Protein AF-A0A166H6Q9-F1 (afdb_monomer)

Nearest PDB structures (foldseek):
  2vqx-assembly1_A  TM=9.745E-01  e=2.033E-25  Serratia proteamaculans
  4ow3-assembly1_A  TM=9.430E-01  e=3.466E-15  Bacillus thermoproteolyticus
  2a7g-assembly1_E  TM=9.294E-01  e=3.079E-15  Bacillus thermoproteolyticus
  4tnl-assembly1_A  TM=9.300E-01  e=4.659E-15  Bacillus thermoproteolyticus
  6zhj-assembly1_A  TM=9.326E-01  e=4.139E-15  Bacillus thermoproteolyticus

Secondary structure (DSSP, 8-state):
-HHHHHHHHHHHHHHHIIIII---TTTTS-PPP-EE-S-SSS---EEE-SSSEEE----SSSB--GGG-HHHHHHHHHHHHHHTTT---SSHHHHHHHHHHHHHHHHHHHHHHHT--TTT---EESTT-B-SSSSBS-SEESSSTT-SBEETTTEE----SSGGG----SSHHHHHHHHTHHHHHHHHHHHHHTT-SSTT-TTGGGSSS--S------STT-------PPPPP------EE--PPPPPP--------------------------EEEEEEEESTT---EEEEEEGGGSTTHHHHHHHHTT--SSS--SS--PPTT-EEEEEEETTEE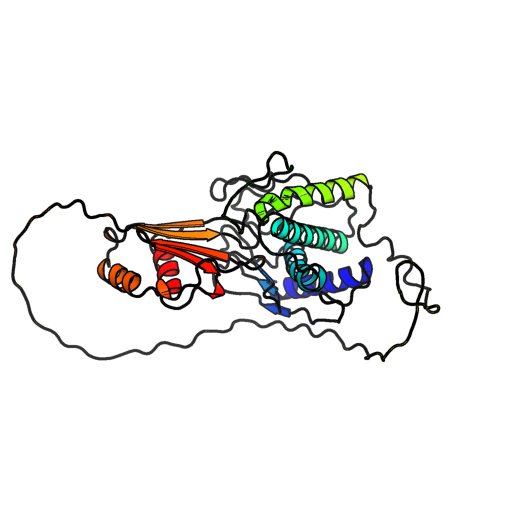EEEEGGG--HHHHHHHHHHHHHS--

Foldseek 3Di:
DLVVLLVVLQVLLCVLCCLQPVACALQSPPQFEEEEECPDDQDQFWADPLRYTYWHCHVLAFWGTQSPASLSSQLRSQLSSCCNPVNQQCAAPSVLVNNLSSSVRSQLSVCSVVQHALQRGQQAHAAPGTDPNFQFRHLARLQDQFQRGDGPVQHTRQADCAPVSQDQDPALRRCSVRDNSPVSNVVSVVRVVVVDRRNSNPCNVPPPDDDDDDDDDDDVDDDDDDDDDDDDDDDRDYDYDYDDDDDDDDDDDDDDDDDDDDDDDDDDPDPPPFWKKKKWKAFASSRGIDIFIDRLVPDPCSVVVVVLVVPDPQVPAPAPPRDDHRWMKMWIDTPPGIGIGTPVRCDDSNVVVVVVRCVVDPD

pLDDT: mean 80.43, std 25.03, range [25.33, 98.81]

Solvent-accessible surface area (backbone atoms only — not comparable to full-atom values): 20657 Å² total; per-residue (Å²): 102,63,70,55,39,45,51,51,40,55,50,47,47,47,50,47,38,38,58,47,71,67,36,40,42,55,64,58,75,59,58,61,71,29,45,32,52,67,39,77,77,59,24,78,38,40,33,46,75,89,75,35,41,37,23,11,47,15,60,71,55,59,26,36,37,44,42,73,15,56,24,43,52,26,17,37,51,31,49,50,29,34,60,64,66,78,51,56,56,56,41,28,72,44,12,10,48,46,48,21,52,9,51,52,40,2,42,45,46,42,26,53,75,71,66,30,29,45,83,69,49,86,46,46,36,31,44,72,24,50,36,94,80,46,50,51,62,20,73,38,20,26,69,52,26,46,62,19,26,62,25,98,85,83,42,60,38,78,20,28,60,40,83,92,57,60,64,86,54,77,58,38,50,22,25,14,65,36,45,12,17,29,60,25,23,55,48,42,49,50,42,33,74,64,65,34,72,31,66,52,50,90,51,60,89,56,76,82,80,71,88,87,84,89,82,77,88,38,61,94,84,65,70,76,88,88,89,85,86,85,83,80,92,72,82,87,62,75,56,78,57,75,75,86,82,82,86,84,88,80,86,84,85,84,89,86,89,88,85,85,87,86,83,89,88,84,88,78,94,66,87,72,80,80,53,47,39,37,42,34,38,25,29,21,72,79,40,57,73,49,78,44,76,40,57,41,86,80,42,98,55,37,68,62,52,54,55,50,66,71,62,49,64,72,89,78,52,73,66,68,50,82,56,55,69,35,38,44,35,36,39,44,37,47,83,93,48,75,46,37,38,34,58,90,66,48,45,73,58,56,35,52,50,54,54,50,46,46,63,76,54,67,131

InterPro domains:
  IPR001570 Peptidase M4, C-terminal [PF02868] (86-193)
  IPR013856 Peptidase M4 domain [PF01447] (6-83)
  IPR023612 Peptidase M4 [PR00730] (38-58)
  IPR023612 Peptidase M4 [PR00730] (74-90)
  IPR023612 Peptidase M4 [PR00730] (95-106)
  IPR023612 Peptidase M4 [PR00730] (176-192)
  IPR027268 Peptidase M4/M1, CTD superfamily [G3DSA:1.10.390.10] (88-212)
  IPR049457 Emfourin [PF20242] (279-357)
  IPR052759 Extracellular Metalloprotease M4 [PTHR43579] (2-196)

Organism: NCBI:txid1671680

Mean predicted aligned error: 11.79 Å

Structure (mmCIF, N/CA/C/O backbone):
data_AF-A0A166H6Q9-F1
#
_entry.id   AF-A0A166H6Q9-F1
#
loop_
_atom_site.group_PDB
_atom_site.id
_atom_site.type_symbol
_atom_site.label_atom_id
_atom_site.label_alt_id
_atom_site.label_comp_id
_atom_site.label_asym_id
_atom_site.label_entity_id
_atom_site.label_seq_id
_atom_site.pdbx_PDB_ins_code
_atom_site.Cartn_x
_atom_site.Cartn_y
_atom_site.Cartn_z
_atom_site.occupancy
_atom_site.B_iso_or_equiv
_atom_site.auth_seq_id
_atom_site.auth_comp_id
_atom_site.auth_asym_id
_atom_site.auth_atom_id
_atom_site.pdbx_PDB_model_num
ATOM 1 N N . MET A 1 1 ? 9.658 15.754 11.059 1.00 87.06 1 MET A N 1
ATOM 2 C CA . MET A 1 1 ? 8.387 15.318 10.448 1.00 87.06 1 MET A CA 1
ATOM 3 C C . MET A 1 1 ? 8.415 13.817 10.202 1.00 87.06 1 MET A C 1
ATOM 5 O O . MET A 1 1 ? 8.023 13.118 11.117 1.00 87.06 1 MET A O 1
ATOM 9 N N . ALA A 1 2 ? 8.969 13.296 9.096 1.00 95.19 2 ALA A N 1
ATOM 10 C CA . ALA A 1 2 ? 8.911 11.851 8.789 1.00 95.19 2 ALA A CA 1
ATOM 11 C C . ALA A 1 2 ? 9.416 10.920 9.917 1.00 95.19 2 ALA A C 1
ATOM 13 O O . ALA A 1 2 ? 8.774 9.931 10.257 1.00 95.19 2 ALA A O 1
ATOM 14 N N . ILE A 1 3 ? 10.550 11.269 10.540 1.00 97.50 3 ILE A N 1
ATOM 15 C CA . ILE A 1 3 ? 11.124 10.544 11.690 1.00 97.50 3 ILE A CA 1
ATOM 16 C C . ILE A 1 3 ? 10.158 10.523 12.887 1.00 97.50 3 ILE A C 1
ATOM 18 O O . ILE A 1 3 ? 9.990 9.480 13.515 1.00 97.50 3 ILE A O 1
ATOM 22 N N . ASP A 1 4 ? 9.532 11.661 13.190 1.00 97.56 4 ASP A N 1
ATOM 23 C CA . ASP A 1 4 ? 8.645 11.839 14.346 1.00 97.56 4 ASP A CA 1
ATOM 24 C C . ASP A 1 4 ? 7.299 11.133 14.114 1.00 97.56 4 ASP A C 1
ATOM 26 O O . ASP A 1 4 ? 6.812 10.415 14.978 1.00 97.56 4 ASP A O 1
ATOM 30 N N . GLU A 1 5 ? 6.747 11.248 12.905 1.00 97.81 5 GLU A N 1
ATOM 31 C CA . GLU A 1 5 ? 5.528 10.560 12.467 1.00 97.81 5 GLU A CA 1
ATOM 32 C C . GLU A 1 5 ? 5.683 9.035 12.518 1.00 97.81 5 GLU A C 1
ATOM 34 O O . GLU A 1 5 ? 4.819 8.341 13.057 1.00 97.81 5 GLU A O 1
ATOM 39 N N . ALA A 1 6 ? 6.808 8.505 12.023 1.00 97.69 6 ALA A N 1
ATOM 40 C CA . ALA A 1 6 ? 7.122 7.084 12.132 1.00 97.69 6 ALA A CA 1
ATOM 41 C C . ALA A 1 6 ? 7.297 6.654 13.600 1.00 97.69 6 ALA A C 1
ATOM 43 O O . ALA A 1 6 ? 6.775 5.612 13.997 1.00 97.69 6 ALA A O 1
ATOM 44 N N . TYR A 1 7 ? 7.988 7.453 14.424 1.00 97.44 7 TYR A N 1
ATOM 45 C CA . TYR A 1 7 ? 8.149 7.190 15.859 1.00 97.44 7 TYR A CA 1
ATOM 46 C C . TYR A 1 7 ? 6.785 7.094 16.566 1.00 97.44 7 TYR A C 1
ATOM 48 O O . TYR A 1 7 ? 6.495 6.099 17.237 1.00 97.44 7 TYR A O 1
ATOM 56 N N . ASP A 1 8 ? 5.932 8.101 16.375 1.00 97.31 8 ASP A N 1
ATOM 57 C CA . ASP A 1 8 ? 4.623 8.209 17.016 1.00 97.31 8 ASP A CA 1
ATOM 58 C C . ASP A 1 8 ? 3.626 7.175 16.480 1.00 97.31 8 ASP A C 1
ATOM 60 O O . ASP A 1 8 ? 2.820 6.647 17.245 1.00 97.31 8 ASP A O 1
ATOM 64 N N . GLY A 1 9 ? 3.679 6.841 15.188 1.00 97.25 9 GLY A N 1
ATOM 65 C CA . GLY A 1 9 ? 2.857 5.796 14.575 1.00 97.25 9 GLY A CA 1
ATOM 66 C C . GLY A 1 9 ? 3.187 4.397 15.104 1.00 97.25 9 GLY A C 1
ATOM 67 O O . GLY A 1 9 ? 2.286 3.676 15.538 1.00 97.25 9 GLY A O 1
ATOM 68 N N . LEU A 1 10 ? 4.475 4.036 15.165 1.00 97.44 10 LEU A N 1
ATOM 69 C CA . LEU A 1 10 ? 4.930 2.770 15.761 1.00 97.44 10 LEU A CA 1
ATOM 70 C C . LEU A 1 10 ? 4.580 2.702 17.260 1.00 97.44 10 LEU A C 1
ATOM 72 O O . LEU A 1 10 ? 4.124 1.665 17.750 1.00 97.44 10 LEU A O 1
ATOM 76 N N . GLY A 1 11 ? 4.746 3.811 17.988 1.00 97.50 11 GLY A N 1
ATOM 77 C CA . GLY A 1 11 ? 4.346 3.925 19.393 1.00 97.50 11 GLY A CA 1
ATOM 78 C C . GLY A 1 11 ? 2.839 3.740 19.599 1.00 97.50 11 GLY A C 1
ATOM 79 O O . GLY A 1 11 ? 2.426 2.970 20.469 1.00 97.50 11 GLY A O 1
ATOM 80 N N . ALA A 1 12 ? 2.018 4.384 18.765 1.00 97.56 12 ALA A N 1
ATOM 81 C CA . ALA A 1 12 ? 0.564 4.261 18.794 1.00 97.56 12 ALA A CA 1
ATOM 82 C C . ALA A 1 12 ? 0.100 2.826 18.505 1.00 97.56 12 ALA A C 1
ATOM 84 O O . ALA A 1 12 ? -0.765 2.324 19.219 1.00 97.56 12 ALA A O 1
ATOM 85 N N . MET A 1 13 ? 0.705 2.137 17.530 1.00 97.38 13 MET A N 1
ATOM 86 C CA . MET A 1 13 ? 0.382 0.737 17.226 1.00 97.38 13 MET A CA 1
ATOM 87 C C . MET A 1 13 ? 0.712 -0.188 18.405 1.00 97.38 13 MET A C 1
ATOM 89 O O . MET A 1 13 ? -0.107 -1.019 18.793 1.00 97.38 13 MET A O 1
ATOM 93 N N . SER A 1 14 ? 1.865 -0.001 19.056 1.00 96.44 14 SER A N 1
ATOM 94 C CA . SER A 1 14 ? 2.215 -0.760 20.266 1.00 96.44 14 SER A CA 1
ATOM 95 C C . SER A 1 14 ? 1.232 -0.523 21.425 1.00 96.44 14 SER A C 1
ATOM 97 O O . SER A 1 14 ? 0.856 -1.480 22.105 1.00 96.44 14 SER A O 1
ATOM 99 N N . ALA A 1 15 ? 0.773 0.718 21.628 1.00 96.50 15 ALA A N 1
ATOM 100 C CA . ALA A 1 15 ? -0.241 1.043 22.632 1.00 96.50 15 ALA A CA 1
ATOM 101 C C . ALA A 1 15 ? -1.613 0.434 22.290 1.00 96.50 15 ALA A C 1
ATOM 103 O O . ALA A 1 15 ? -2.223 -0.215 23.140 1.00 96.50 15 ALA A O 1
ATOM 104 N N . PHE A 1 16 ? -2.062 0.566 21.039 1.00 96.62 16 PHE A N 1
ATOM 105 C CA . PHE A 1 16 ? -3.314 -0.006 20.541 1.00 96.62 16 PHE A CA 1
ATOM 106 C C . PHE A 1 16 ? -3.362 -1.528 20.732 1.00 96.62 16 PHE A C 1
ATOM 108 O O . PHE A 1 16 ? -4.315 -2.045 21.319 1.00 96.62 16 PHE A O 1
ATOM 115 N N . LEU A 1 17 ? -2.310 -2.248 20.321 1.00 96.56 17 LEU A N 1
ATOM 116 C CA . LEU A 1 17 ? -2.224 -3.703 20.478 1.00 96.56 17 LEU A CA 1
ATOM 117 C C . LEU A 1 17 ? -2.339 -4.144 21.944 1.00 96.56 17 LEU A C 1
ATOM 119 O O . LEU A 1 17 ? -3.020 -5.129 22.249 1.00 96.56 17 LEU A O 1
ATOM 123 N N . GLN A 1 18 ? -1.740 -3.386 22.862 1.00 95.62 18 GLN A N 1
ATOM 124 C CA . GLN A 1 18 ? -1.797 -3.678 24.290 1.00 95.62 18 GLN A CA 1
ATOM 125 C C . GLN A 1 18 ? -3.136 -3.319 24.940 1.00 95.62 18 GLN A C 1
ATOM 127 O O . GLN A 1 18 ? -3.670 -4.105 25.723 1.00 95.62 18 GLN A O 1
ATOM 132 N N . GLU A 1 19 ? -3.711 -2.159 24.627 1.00 94.38 19 GLU A N 1
ATOM 133 C CA . GLU A 1 19 ? -4.961 -1.709 25.246 1.00 94.38 19 GLU A CA 1
ATOM 134 C C . GLU A 1 19 ? -6.194 -2.445 24.708 1.00 94.38 19 GLU A C 1
ATOM 136 O O . GLU A 1 19 ? -7.103 -2.760 25.483 1.00 94.38 19 GLU A O 1
ATOM 141 N N . ALA A 1 20 ? -6.220 -2.749 23.406 1.00 90.50 20 ALA A N 1
ATOM 142 C CA . ALA A 1 20 ? -7.354 -3.401 22.759 1.00 90.50 20 ALA A CA 1
ATOM 143 C C . ALA A 1 20 ? -7.305 -4.934 22.839 1.00 90.50 20 ALA A C 1
ATOM 145 O O . ALA A 1 20 ? -8.337 -5.569 23.079 1.00 90.50 20 ALA A O 1
ATOM 146 N N . TYR A 1 21 ? -6.121 -5.534 22.673 1.00 92.44 21 TYR A N 1
ATOM 147 C CA . TYR A 1 21 ? -5.968 -6.992 22.561 1.00 92.44 21 TYR A CA 1
ATOM 148 C C . TYR A 1 21 ? -5.123 -7.617 23.679 1.00 92.44 21 TYR A C 1
ATOM 150 O O . TYR A 1 21 ? -5.233 -8.822 23.908 1.00 92.44 21 TYR A O 1
ATOM 158 N N . GLY A 1 22 ? -4.325 -6.824 24.404 1.00 96.25 22 GLY A N 1
ATOM 159 C CA . GLY A 1 22 ? -3.343 -7.331 25.368 1.00 96.25 22 GLY A CA 1
ATOM 160 C C . GLY A 1 22 ? -2.224 -8.130 24.698 1.00 96.25 22 GLY A C 1
ATOM 161 O O . GLY A 1 22 ? -1.808 -9.146 25.255 1.00 96.25 22 GLY A O 1
ATOM 162 N N . ARG A 1 23 ? -1.830 -7.721 23.481 1.00 96.50 23 ARG A N 1
ATOM 163 C CA . ARG A 1 23 ? -0.813 -8.375 22.649 1.00 96.50 23 ARG A CA 1
ATOM 164 C C . ARG A 1 23 ? 0.543 -7.689 22.816 1.00 96.50 23 ARG A C 1
ATOM 166 O O . ARG A 1 23 ? 0.664 -6.474 22.640 1.00 96.50 23 ARG A O 1
ATOM 173 N N . ASP A 1 24 ? 1.572 -8.480 23.093 1.00 96.81 24 ASP A N 1
ATOM 174 C CA . ASP A 1 24 ? 2.935 -8.007 23.342 1.00 96.81 24 ASP A CA 1
ATOM 175 C C . ASP A 1 24 ? 3.683 -7.744 22.007 1.00 96.81 24 ASP A C 1
ATOM 177 O O . ASP A 1 24 ? 4.533 -8.528 21.600 1.00 96.81 24 ASP A O 1
ATOM 181 N N . SER A 1 25 ? 3.402 -6.619 21.329 1.00 95.88 25 SER A N 1
ATOM 182 C CA . SER A 1 25 ? 3.921 -6.264 19.980 1.00 95.88 25 SER A CA 1
ATOM 183 C C . SER A 1 25 ? 3.354 -7.127 18.834 1.00 95.88 25 SER A C 1
ATOM 185 O O . SER A 1 25 ? 2.426 -7.912 19.029 1.00 95.88 25 SER A O 1
ATOM 187 N N . ILE A 1 26 ? 3.853 -6.952 17.604 1.00 95.38 26 ILE A N 1
ATOM 188 C CA . ILE A 1 26 ? 3.312 -7.633 16.413 1.00 95.38 26 ILE A CA 1
ATOM 189 C C . ILE A 1 26 ? 3.513 -9.157 16.436 1.00 95.38 26 ILE A C 1
ATOM 191 O O . ILE A 1 26 ? 2.704 -9.871 15.853 1.00 95.38 26 ILE A O 1
ATOM 195 N N . ASP A 1 27 ? 4.497 -9.664 17.182 1.00 96.00 27 ASP A N 1
ATOM 196 C CA . ASP A 1 27 ? 4.833 -11.089 17.330 1.00 96.00 27 ASP A CA 1
ATOM 197 C C . ASP A 1 27 ? 4.256 -11.759 18.597 1.00 96.00 27 ASP A C 1
ATOM 199 O O . ASP A 1 27 ? 4.356 -12.975 18.742 1.00 96.00 27 ASP A O 1
ATOM 203 N N . ASP A 1 28 ? 3.635 -10.992 19.504 1.00 96.81 28 ASP A N 1
ATOM 204 C CA . ASP A 1 28 ? 3.248 -11.416 20.867 1.00 96.81 28 ASP A CA 1
ATOM 205 C C . ASP A 1 28 ? 4.430 -11.795 21.791 1.00 96.81 28 ASP A C 1
ATOM 207 O O . ASP A 1 28 ? 4.254 -12.504 22.787 1.00 96.81 28 ASP A O 1
ATOM 211 N N . ALA A 1 29 ? 5.649 -11.339 21.478 1.00 96.62 29 ALA A N 1
ATOM 212 C CA . ALA A 1 29 ? 6.857 -11.592 22.267 1.00 96.62 29 ALA A CA 1
ATOM 213 C C . ALA A 1 29 ? 7.794 -10.368 22.400 1.00 96.62 29 ALA A C 1
ATOM 215 O O . ALA A 1 29 ? 8.971 -10.514 22.746 1.00 96.62 29 ALA A O 1
ATOM 216 N N . TRP A 1 30 ? 7.247 -9.155 22.257 1.00 94.19 30 TRP A N 1
ATOM 217 C CA . TRP A 1 30 ? 7.940 -7.863 22.354 1.00 94.19 30 TRP A CA 1
ATOM 218 C C . TRP A 1 30 ? 8.989 -7.605 21.260 1.00 94.19 30 TRP A C 1
ATOM 220 O O . TRP A 1 30 ? 10.022 -6.982 21.540 1.00 94.19 30 TRP A O 1
ATOM 230 N N . LEU A 1 31 ? 8.733 -8.013 20.010 1.00 94.94 31 LEU A N 1
ATOM 231 C CA . LEU A 1 31 ? 9.569 -7.604 18.876 1.00 94.94 31 LEU A CA 1
ATOM 232 C C . LEU A 1 31 ? 9.715 -6.069 18.845 1.00 94.94 31 LEU A C 1
ATOM 234 O O . LEU A 1 31 ? 8.699 -5.361 18.847 1.00 94.94 31 LEU A O 1
ATOM 238 N N . PRO A 1 32 ? 10.948 -5.527 18.813 1.00 95.69 32 PRO A N 1
ATOM 239 C CA . PRO A 1 32 ? 11.165 -4.098 18.646 1.00 95.69 32 PRO A CA 1
ATOM 240 C C . PRO A 1 32 ? 10.675 -3.641 17.272 1.00 95.69 32 PRO A C 1
ATOM 242 O O . PRO A 1 32 ? 11.156 -4.125 16.249 1.00 95.69 32 PRO A O 1
ATOM 245 N N . LEU A 1 33 ? 9.748 -2.684 17.254 1.00 96.62 33 LEU A N 1
ATOM 246 C CA . LEU A 1 33 ? 9.296 -2.062 16.016 1.00 96.62 33 LEU A CA 1
ATOM 247 C C . LEU A 1 33 ? 10.402 -1.127 15.509 1.00 96.62 33 LEU A C 1
ATOM 249 O O . LEU A 1 33 ? 10.780 -0.173 16.188 1.00 96.62 33 LEU A O 1
ATOM 253 N N . ASN A 1 34 ? 10.945 -1.423 14.331 1.00 96.62 34 ASN A N 1
ATOM 254 C CA . ASN A 1 34 ? 11.985 -0.624 13.685 1.00 96.62 34 ASN A CA 1
ATOM 255 C C . ASN A 1 34 ? 11.425 -0.004 12.406 1.00 96.62 34 ASN A C 1
ATOM 257 O O . ASN A 1 34 ? 10.599 -0.625 11.739 1.00 96.62 34 ASN A O 1
ATOM 261 N N . ALA A 1 35 ? 11.912 1.181 12.038 1.00 96.69 35 ALA A N 1
ATOM 262 C CA . ALA A 1 35 ? 11.537 1.844 10.795 1.00 96.69 35 ALA A CA 1
ATOM 263 C C . ALA A 1 35 ? 12.748 2.463 10.086 1.00 96.69 35 ALA A C 1
ATOM 265 O O . ALA A 1 35 ? 13.725 2.883 10.713 1.00 96.69 35 ALA A O 1
ATOM 266 N N . THR A 1 36 ? 12.676 2.519 8.760 1.00 97.69 36 THR A N 1
ATOM 267 C CA . THR A 1 36 ? 13.574 3.284 7.888 1.00 97.69 36 THR A CA 1
ATOM 268 C C . THR A 1 36 ? 12.729 4.281 7.105 1.00 97.69 36 THR A C 1
ATOM 270 O O . THR A 1 36 ? 11.778 3.884 6.445 1.00 97.69 36 THR A O 1
ATOM 273 N N . VAL A 1 37 ? 13.065 5.565 7.201 1.00 97.81 37 VAL A N 1
ATOM 274 C CA . VAL A 1 37 ? 12.439 6.663 6.443 1.00 97.81 37 VAL A CA 1
ATOM 275 C C . VAL A 1 37 ? 13.461 7.244 5.467 1.00 97.81 37 VAL A C 1
ATOM 277 O O . VAL A 1 37 ? 14.659 6.975 5.619 1.00 97.81 37 VAL A O 1
ATOM 280 N N . HIS A 1 38 ? 13.016 8.047 4.498 1.00 96.88 38 HIS A N 1
ATOM 281 C CA . HIS A 1 38 ? 13.864 8.546 3.407 1.00 96.88 38 HIS A CA 1
ATOM 282 C C . HIS A 1 38 ? 14.505 7.392 2.614 1.00 96.88 38 HIS A C 1
ATOM 284 O O . HIS A 1 38 ? 15.715 7.381 2.363 1.00 96.88 38 HIS A O 1
ATOM 290 N N . PHE A 1 39 ? 13.703 6.361 2.323 1.00 95.31 39 PHE A N 1
ATOM 291 C CA . PHE A 1 39 ? 14.123 5.206 1.537 1.00 95.31 39 PHE A CA 1
ATOM 292 C C . PHE A 1 39 ? 13.943 5.471 0.041 1.00 95.31 39 PHE A C 1
ATOM 294 O O . PHE A 1 39 ? 12.851 5.826 -0.391 1.00 95.31 39 PHE A O 1
ATOM 301 N N . GLY A 1 40 ? 15.008 5.245 -0.733 1.00 91.31 40 GLY A N 1
ATOM 302 C CA . GLY A 1 40 ? 15.045 5.566 -2.159 1.00 91.31 40 GLY A CA 1
ATOM 303 C C . GLY A 1 40 ? 15.042 7.073 -2.440 1.00 91.31 40 GLY A C 1
ATOM 304 O O . GLY A 1 40 ? 15.094 7.894 -1.524 1.00 91.31 40 GLY A O 1
ATOM 305 N N . ASP A 1 41 ? 14.977 7.403 -3.725 1.00 90.06 41 ASP A N 1
ATOM 306 C CA . ASP A 1 41 ? 14.681 8.741 -4.235 1.00 90.06 41 ASP A CA 1
ATOM 307 C C . ASP A 1 41 ? 13.312 8.657 -4.938 1.00 90.06 41 ASP A C 1
ATOM 309 O O . ASP A 1 41 ? 13.047 7.669 -5.630 1.00 90.06 41 ASP A O 1
ATOM 313 N N . ASP A 1 42 ? 12.429 9.633 -4.701 1.00 91.50 42 ASP A N 1
ATOM 314 C CA . ASP A 1 42 ? 11.049 9.710 -5.222 1.00 91.50 42 ASP A CA 1
ATOM 315 C C . ASP A 1 42 ? 10.259 8.386 -5.094 1.00 91.50 42 ASP A C 1
ATOM 317 O O . ASP A 1 42 ? 9.578 7.918 -6.014 1.00 91.50 42 ASP A O 1
ATOM 321 N N . TYR A 1 43 ? 10.421 7.716 -3.945 1.00 93.44 43 TYR A N 1
ATOM 322 C CA . TYR A 1 43 ? 9.900 6.371 -3.723 1.00 93.44 43 TYR A CA 1
ATOM 323 C C . TYR A 1 43 ? 8.417 6.409 -3.326 1.00 93.44 43 TYR A C 1
ATOM 325 O O . TYR A 1 43 ? 8.059 6.660 -2.175 1.00 93.44 43 TYR A O 1
ATOM 333 N N . ASP A 1 44 ? 7.566 6.138 -4.313 1.00 93.62 44 ASP A N 1
ATOM 334 C CA . ASP A 1 44 ? 6.097 6.112 -4.243 1.00 93.62 44 ASP A CA 1
ATOM 335 C C . ASP A 1 44 ? 5.523 4.900 -3.472 1.00 93.62 44 ASP A C 1
ATOM 337 O O . ASP A 1 44 ? 4.614 4.236 -3.977 1.00 93.62 44 ASP A O 1
ATOM 341 N N . ASN A 1 45 ? 6.082 4.529 -2.309 1.00 95.75 45 ASN A N 1
ATOM 342 C CA . ASN A 1 45 ? 5.607 3.364 -1.551 1.00 95.75 45 ASN A CA 1
ATOM 343 C C . ASN A 1 45 ? 6.036 3.315 -0.065 1.00 95.75 45 ASN A C 1
ATOM 345 O O . ASN A 1 45 ? 7.018 3.940 0.352 1.00 95.75 45 ASN A O 1
ATOM 349 N N . ALA A 1 46 ? 5.362 2.459 0.704 1.00 96.38 46 ALA A N 1
ATOM 350 C CA . ALA A 1 46 ? 5.830 1.888 1.970 1.00 96.38 46 ALA A CA 1
ATOM 351 C C . ALA A 1 46 ? 5.838 0.345 1.874 1.00 96.38 46 ALA A C 1
ATOM 353 O O . ALA A 1 46 ? 5.392 -0.196 0.866 1.00 96.38 46 ALA A O 1
ATOM 354 N N . PHE A 1 47 ? 6.471 -0.343 2.832 1.00 95.50 47 PHE A N 1
ATOM 355 C CA . PHE A 1 47 ? 6.296 -1.793 3.031 1.00 95.50 47 PHE A CA 1
ATOM 356 C C . PHE A 1 47 ? 6.822 -2.276 4.400 1.00 95.50 47 PHE A C 1
ATOM 358 O O . PHE A 1 47 ? 7.782 -1.724 4.962 1.00 95.50 47 PHE A O 1
ATOM 365 N N . TRP A 1 48 ? 6.306 -3.411 4.876 1.00 94.00 48 TRP A N 1
ATOM 366 C CA . TRP A 1 48 ? 6.950 -4.303 5.852 1.00 94.00 48 TRP A CA 1
ATOM 367 C C . TRP A 1 48 ? 7.933 -5.273 5.164 1.00 94.00 48 TRP A C 1
ATOM 369 O O . TRP A 1 48 ? 7.585 -5.974 4.215 1.00 94.00 48 TRP A O 1
ATOM 379 N N . ASP A 1 49 ? 9.191 -5.352 5.625 1.00 89.69 49 ASP A N 1
ATOM 380 C CA . ASP A 1 49 ? 10.218 -6.211 4.992 1.00 89.69 49 ASP A CA 1
ATOM 381 C C . ASP A 1 49 ? 10.390 -7.621 5.598 1.00 89.69 49 ASP A C 1
ATOM 383 O O . ASP A 1 49 ? 11.205 -8.403 5.098 1.00 89.69 49 ASP A O 1
ATOM 387 N N . GLY A 1 50 ? 9.616 -7.961 6.635 1.00 89.44 50 GLY A N 1
ATOM 388 C CA . GLY A 1 50 ? 9.810 -9.148 7.485 1.00 89.44 50 GLY A CA 1
ATOM 389 C C . GLY A 1 50 ? 10.594 -8.861 8.776 1.00 89.44 50 GLY A C 1
ATOM 390 O O . GLY A 1 50 ? 10.713 -9.724 9.643 1.00 89.44 50 GLY A O 1
ATOM 391 N N . SER A 1 51 ? 11.158 -7.656 8.927 1.00 91.75 51 SER A N 1
ATOM 392 C CA . SER A 1 51 ? 11.947 -7.263 10.107 1.00 91.75 51 SER A CA 1
ATOM 393 C C . SER A 1 51 ? 11.757 -5.810 10.560 1.00 91.75 51 SER A C 1
ATOM 395 O O . SER A 1 51 ? 11.992 -5.484 11.730 1.00 91.75 51 SER A O 1
ATOM 397 N N . ARG A 1 52 ? 11.359 -4.923 9.644 1.00 93.25 52 ARG A N 1
ATOM 398 C CA . ARG A 1 52 ? 11.137 -3.495 9.885 1.00 93.25 52 ARG A CA 1
ATOM 399 C C . ARG A 1 52 ? 10.148 -2.903 8.884 1.00 93.25 52 ARG A C 1
ATOM 401 O O . ARG A 1 52 ? 9.934 -3.428 7.794 1.00 93.25 52 ARG A O 1
ATOM 408 N N . MET A 1 53 ? 9.661 -1.729 9.258 1.00 96.38 53 MET A N 1
ATOM 409 C CA . MET A 1 53 ? 9.008 -0.781 8.371 1.00 96.38 53 MET A CA 1
ATOM 410 C C . MET A 1 53 ? 9.999 -0.066 7.455 1.00 96.38 53 MET A C 1
ATOM 412 O O . MET A 1 53 ? 11.100 0.307 7.883 1.00 96.38 53 MET A O 1
ATOM 416 N N . VAL A 1 54 ? 9.576 0.211 6.226 1.00 96.81 54 VAL A N 1
ATOM 417 C CA . VAL A 1 54 ? 10.272 1.088 5.284 1.00 96.81 54 VAL A CA 1
ATOM 418 C C . VAL A 1 54 ? 9.275 2.064 4.661 1.00 96.81 54 VAL A C 1
ATOM 420 O O . VAL A 1 54 ? 8.203 1.660 4.227 1.00 96.81 54 VAL A O 1
ATOM 423 N N . PHE A 1 55 ? 9.637 3.346 4.619 1.00 97.75 55 PHE A N 1
ATOM 424 C CA . PHE A 1 55 ? 8.810 4.426 4.083 1.00 97.75 55 PHE A CA 1
ATOM 425 C C . PHE A 1 55 ? 9.593 5.258 3.065 1.00 97.75 55 PHE A C 1
ATOM 427 O O . PHE A 1 55 ? 10.684 5.762 3.369 1.00 97.75 55 PHE A O 1
ATOM 434 N N . GLY A 1 56 ? 9.013 5.430 1.880 1.00 97.50 56 GLY A N 1
ATOM 435 C CA . GLY A 1 56 ? 9.430 6.435 0.913 1.00 97.50 56 GLY A CA 1
ATOM 436 C C . GLY A 1 56 ? 8.904 7.832 1.242 1.00 97.50 56 GLY A C 1
ATOM 437 O O . GLY A 1 56 ? 7.930 8.008 1.982 1.00 97.50 56 GLY A O 1
ATOM 438 N N . ASP A 1 57 ? 9.560 8.833 0.662 1.00 97.19 57 ASP A N 1
ATOM 439 C CA . ASP A 1 57 ? 9.151 10.238 0.768 1.00 97.19 57 ASP A CA 1
ATOM 440 C C . ASP A 1 57 ? 8.064 10.633 -0.256 1.00 97.19 57 ASP A C 1
ATOM 442 O O . ASP A 1 57 ? 7.510 11.728 -0.140 1.00 97.19 57 ASP A O 1
ATOM 446 N N . GLY A 1 58 ? 7.716 9.734 -1.189 1.00 94.88 58 GLY A N 1
ATOM 447 C CA . GLY A 1 58 ? 6.869 10.022 -2.350 1.00 94.88 58 GLY A CA 1
ATOM 448 C C . GLY A 1 58 ? 7.590 10.853 -3.419 1.00 94.88 58 GLY A C 1
ATOM 449 O O . GLY A 1 58 ? 8.659 11.408 -3.172 1.00 94.88 58 GLY A O 1
ATOM 450 N N . ASP A 1 59 ? 7.013 10.927 -4.617 1.00 92.69 59 ASP A N 1
ATOM 451 C CA . ASP A 1 59 ? 7.484 11.769 -5.727 1.00 92.69 59 ASP A CA 1
ATOM 452 C C . ASP A 1 59 ? 7.160 13.270 -5.582 1.00 92.69 59 ASP A C 1
ATOM 454 O O . ASP A 1 59 ? 7.632 14.086 -6.375 1.00 92.69 59 ASP A O 1
ATOM 458 N N . GLY A 1 60 ? 6.340 13.654 -4.599 1.00 92.50 60 GLY A N 1
ATOM 459 C CA . GLY A 1 60 ? 5.899 15.035 -4.394 1.00 92.50 60 GLY A CA 1
ATOM 460 C C . GLY A 1 60 ? 4.936 15.573 -5.460 1.00 92.50 60 GLY A C 1
ATOM 461 O O . GLY A 1 60 ? 4.587 16.748 -5.382 1.00 92.50 60 GLY A O 1
ATOM 462 N N . GLN A 1 61 ? 4.500 14.737 -6.410 1.00 90.94 61 GLN A N 1
ATOM 463 C CA . GLN A 1 61 ? 3.547 15.060 -7.484 1.00 90.94 61 GLN A CA 1
ATOM 464 C C . GLN A 1 61 ? 2.233 14.310 -7.268 1.00 90.94 61 GLN A C 1
ATOM 466 O O . GLN A 1 61 ? 1.173 14.913 -7.157 1.00 90.94 61 GLN A O 1
ATOM 471 N N . VAL A 1 62 ? 2.313 12.988 -7.119 1.00 91.88 62 VAL A N 1
ATOM 472 C CA . VAL A 1 62 ? 1.198 12.103 -6.778 1.00 91.88 62 VAL A CA 1
ATOM 473 C C . VAL A 1 62 ? 1.153 11.879 -5.274 1.00 91.88 62 VAL A C 1
ATOM 475 O O . VAL A 1 62 ? 0.099 12.022 -4.655 1.00 91.88 62 VAL A O 1
ATOM 478 N N . PHE A 1 63 ? 2.296 11.541 -4.674 1.00 95.50 63 PHE A N 1
ATOM 479 C CA . PHE A 1 63 ? 2.373 11.113 -3.282 1.00 95.50 63 PHE A CA 1
ATOM 480 C C . PHE A 1 63 ? 3.252 12.029 -2.435 1.00 95.50 63 PHE A C 1
ATOM 482 O O . PHE A 1 63 ? 4.364 12.412 -2.796 1.00 95.50 63 PHE A O 1
ATOM 489 N N . ARG A 1 64 ? 2.750 12.321 -1.238 1.00 96.31 64 ARG A N 1
ATOM 490 C CA . ARG A 1 64 ? 3.509 12.842 -0.101 1.00 96.31 64 ARG A CA 1
ATOM 491 C C . ARG A 1 64 ? 4.213 11.675 0.613 1.00 96.31 64 ARG A C 1
ATOM 493 O O . ARG A 1 64 ? 3.956 10.505 0.337 1.00 96.31 64 ARG A O 1
ATOM 500 N N . ARG A 1 65 ? 5.065 11.994 1.593 1.00 96.75 65 ARG A N 1
ATOM 501 C CA . ARG A 1 65 ? 5.748 10.998 2.442 1.00 96.75 65 ARG A CA 1
ATOM 502 C C . ARG A 1 65 ? 4.773 9.992 3.057 1.00 96.75 65 ARG A C 1
ATOM 504 O O . ARG A 1 65 ? 3.781 10.382 3.672 1.00 96.75 65 ARG A O 1
ATOM 511 N N . PHE A 1 66 ? 5.109 8.706 2.995 1.00 97.50 66 PHE A N 1
ATOM 512 C CA . PHE A 1 66 ? 4.210 7.633 3.438 1.00 97.50 66 PHE A CA 1
ATOM 513 C C . PHE A 1 66 ? 4.024 7.568 4.964 1.00 97.50 66 PHE A C 1
ATOM 515 O O . PHE A 1 66 ? 3.107 6.919 5.456 1.00 97.50 66 PHE A O 1
ATOM 522 N N . THR A 1 67 ? 4.832 8.307 5.728 1.00 97.56 67 THR A N 1
ATOM 523 C CA . THR A 1 67 ? 4.657 8.483 7.178 1.00 97.56 67 THR A CA 1
ATOM 524 C C . THR A 1 67 ? 3.508 9.421 7.558 1.00 97.56 67 THR A C 1
ATOM 526 O O . THR A 1 67 ? 3.126 9.445 8.724 1.00 97.56 67 THR A O 1
ATOM 529 N N . VAL A 1 68 ? 2.954 10.202 6.619 1.00 96.69 68 VAL A N 1
ATOM 530 C CA . VAL A 1 68 ? 1.937 11.227 6.927 1.00 96.69 68 VAL A CA 1
ATOM 531 C C . VAL A 1 68 ? 0.613 10.633 7.420 1.00 96.69 68 VAL A C 1
ATOM 533 O O . VAL A 1 68 ? -0.094 11.269 8.199 1.00 96.69 68 VAL A O 1
ATOM 536 N N . SER A 1 69 ? 0.289 9.412 6.988 1.00 96.25 69 SER A N 1
ATOM 537 C CA . SER A 1 69 ? -0.999 8.766 7.235 1.00 96.25 69 SER A CA 1
ATOM 538 C C . SER A 1 69 ? -0.855 7.613 8.232 1.00 96.25 69 SER A C 1
ATOM 540 O O . SER A 1 69 ? -0.014 6.723 8.083 1.00 96.25 69 SER A O 1
ATOM 542 N N . ARG A 1 70 ? -1.672 7.624 9.292 1.00 95.94 70 ARG A N 1
ATOM 543 C CA . ARG A 1 70 ? -1.571 6.645 10.387 1.00 95.94 70 ARG A CA 1
ATOM 544 C C . ARG A 1 70 ? -2.176 5.291 10.005 1.00 95.94 70 ARG A C 1
ATOM 546 O O . ARG A 1 70 ? -1.686 4.276 10.498 1.00 95.94 70 ARG A O 1
ATOM 553 N N . SER A 1 71 ? -3.159 5.259 9.104 1.00 97.94 71 SER A N 1
ATOM 554 C CA . SER A 1 71 ? -3.685 4.028 8.506 1.00 97.94 71 SER A CA 1
ATOM 555 C C . SER A 1 71 ? -2.609 3.272 7.728 1.00 97.94 71 SER A C 1
ATOM 557 O O . SER A 1 71 ? -2.506 2.067 7.924 1.00 97.94 71 SER A O 1
ATOM 559 N N . VAL A 1 72 ? -1.744 3.957 6.966 1.00 98.00 72 VAL A N 1
ATOM 560 C CA . VAL A 1 72 ? -0.584 3.340 6.281 1.00 98.00 72 VAL A CA 1
ATOM 561 C C . VAL A 1 72 ? 0.338 2.656 7.297 1.00 98.00 72 VAL A C 1
ATOM 563 O O . VAL A 1 72 ? 0.610 1.465 7.194 1.00 98.00 72 VAL A O 1
ATOM 566 N N . ILE A 1 73 ? 0.756 3.366 8.352 1.00 97.69 73 ILE A N 1
ATOM 567 C CA . ILE A 1 73 ? 1.636 2.792 9.389 1.00 97.69 73 ILE A CA 1
ATOM 568 C C . ILE A 1 73 ? 0.979 1.589 10.099 1.00 97.69 73 ILE A C 1
ATOM 570 O O . ILE A 1 73 ? 1.658 0.614 10.427 1.00 97.69 73 ILE A O 1
ATOM 574 N N . GLY A 1 74 ? -0.331 1.651 10.361 1.00 98.00 74 GLY A N 1
ATOM 575 C CA . GLY A 1 74 ? -1.079 0.567 11.004 1.00 98.00 74 GLY A CA 1
ATOM 576 C C . GLY A 1 74 ? -1.287 -0.656 10.107 1.00 98.00 74 GLY A C 1
ATOM 577 O O . GLY A 1 74 ? -1.178 -1.778 10.601 1.00 98.00 74 GLY A O 1
ATOM 578 N N . HIS A 1 75 ? -1.534 -0.436 8.814 1.00 98.50 75 HIS A N 1
ATOM 579 C CA . HIS A 1 75 ? -1.673 -1.466 7.784 1.00 98.50 75 HIS A CA 1
ATOM 580 C C . HIS A 1 75 ? -0.403 -2.309 7.688 1.00 98.50 75 HIS A C 1
ATOM 582 O O . HIS A 1 75 ? -0.406 -3.519 7.896 1.00 98.50 75 HIS A O 1
ATOM 588 N N . GLU A 1 76 ? 0.720 -1.643 7.504 1.00 97.44 76 GLU A N 1
ATOM 589 C CA . GLU A 1 76 ? 2.000 -2.291 7.264 1.00 97.44 76 GLU A CA 1
ATOM 590 C C . GLU A 1 76 ? 2.488 -3.128 8.456 1.00 97.44 76 GLU A C 1
ATOM 592 O O . GLU A 1 76 ? 2.930 -4.271 8.326 1.00 97.44 76 GLU A O 1
ATOM 597 N N . LEU A 1 77 ? 2.327 -2.598 9.672 1.00 97.69 77 LEU A N 1
ATOM 598 C CA . LEU A 1 77 ? 2.619 -3.344 10.898 1.00 97.69 77 LEU A CA 1
ATOM 599 C C . LEU A 1 77 ? 1.678 -4.548 11.083 1.00 97.69 77 LEU A C 1
ATOM 601 O O . LEU A 1 77 ? 2.044 -5.512 11.763 1.00 97.69 77 LEU A O 1
ATOM 605 N N . ALA A 1 78 ? 0.488 -4.527 10.480 1.00 97.81 78 ALA A N 1
ATOM 606 C CA . ALA A 1 78 ? -0.457 -5.635 10.508 1.00 97.81 78 ALA A CA 1
ATOM 607 C C . ALA A 1 78 ? -0.156 -6.740 9.479 1.00 97.81 78 ALA A C 1
ATOM 609 O O . ALA A 1 78 ? -0.505 -7.892 9.755 1.00 97.81 78 ALA A O 1
ATOM 610 N N . HIS A 1 79 ? 0.615 -6.486 8.414 1.00 97.25 79 HIS A N 1
ATOM 611 C CA . HIS A 1 79 ? 1.241 -7.577 7.652 1.00 97.25 79 HIS A CA 1
ATOM 612 C C . HIS A 1 79 ? 2.162 -8.413 8.540 1.00 97.25 79 HIS A C 1
ATOM 614 O O . HIS A 1 79 ? 2.073 -9.641 8.530 1.00 97.25 79 HIS A O 1
ATOM 620 N N . GLY A 1 80 ? 2.969 -7.768 9.388 1.00 95.75 80 GLY A N 1
ATOM 621 C CA . GLY A 1 80 ? 3.789 -8.461 10.383 1.00 95.75 80 GLY A CA 1
ATOM 622 C C . GLY A 1 80 ? 2.956 -9.247 11.409 1.00 95.75 80 GLY A C 1
ATOM 623 O O . GLY A 1 80 ? 3.308 -10.371 11.764 1.00 95.75 80 GLY A O 1
ATOM 624 N N . ILE A 1 81 ? 1.800 -8.726 11.844 1.00 97.19 81 ILE A N 1
ATOM 625 C CA . ILE A 1 81 ? 0.855 -9.500 12.679 1.00 97.19 81 ILE A CA 1
ATOM 626 C C . ILE A 1 81 ? 0.357 -10.736 11.925 1.00 97.19 81 ILE A C 1
ATOM 628 O O . ILE A 1 81 ? 0.310 -11.823 12.505 1.00 97.19 81 ILE A O 1
ATOM 632 N N . THR A 1 82 ? -0.012 -10.589 10.652 1.00 97.00 82 THR A N 1
ATOM 633 C CA . THR A 1 82 ? -0.484 -11.692 9.807 1.00 97.00 82 THR A CA 1
ATOM 634 C C . THR A 1 82 ? 0.606 -12.747 9.619 1.00 97.00 82 THR A C 1
ATOM 636 O O . THR A 1 82 ? 0.324 -13.928 9.822 1.00 97.00 82 THR A O 1
ATOM 639 N N . GLU A 1 83 ? 1.850 -12.346 9.343 1.00 94.38 83 GLU A N 1
ATOM 640 C CA . GLU A 1 83 ? 3.036 -13.214 9.242 1.00 94.38 83 GLU A CA 1
ATOM 641 C C . GLU A 1 83 ? 3.237 -14.059 10.515 1.00 94.38 83 GLU A C 1
ATOM 643 O O . GLU A 1 83 ? 3.340 -15.284 10.440 1.00 94.38 83 GLU A O 1
ATOM 648 N N . TYR A 1 84 ? 3.177 -13.440 11.700 1.00 94.44 84 TYR A N 1
ATOM 649 C CA . TYR A 1 84 ? 3.305 -14.133 12.991 1.00 94.44 84 TYR A CA 1
ATOM 650 C C . TYR A 1 84 ? 2.034 -14.866 13.470 1.00 94.44 84 TYR A C 1
ATOM 652 O O . TYR A 1 84 ? 2.015 -15.380 14.594 1.00 94.44 84 TYR A O 1
ATOM 660 N N . THR A 1 85 ? 0.955 -14.921 12.679 1.00 94.81 85 THR A N 1
ATOM 661 C CA . THR A 1 85 ? -0.310 -15.564 13.088 1.00 94.81 85 THR A CA 1
ATOM 662 C C . THR A 1 85 ? -0.902 -16.498 12.033 1.00 94.81 85 THR A C 1
ATOM 664 O O . THR A 1 85 ? -0.715 -17.710 12.121 1.00 94.81 85 THR A O 1
ATOM 667 N N . ALA A 1 86 ? -1.667 -15.969 11.077 1.00 94.38 86 ALA A N 1
ATOM 668 C CA . ALA A 1 86 ? -2.365 -16.752 10.058 1.00 94.38 86 ALA A CA 1
ATOM 669 C C . ALA A 1 86 ? -1.468 -17.121 8.864 1.00 94.38 86 ALA A C 1
ATOM 671 O O . ALA A 1 86 ? -1.778 -18.075 8.154 1.00 94.38 86 ALA A O 1
ATOM 672 N N . ASN A 1 87 ? -0.381 -16.369 8.658 1.00 93.62 87 ASN A N 1
ATOM 673 C CA . ASN A 1 87 ? 0.576 -16.482 7.559 1.00 93.62 87 ASN A CA 1
ATOM 674 C C . ASN A 1 87 ? -0.111 -16.642 6.188 1.00 93.62 87 ASN A C 1
ATOM 676 O O . ASN A 1 87 ? 0.122 -17.604 5.454 1.00 93.62 87 ASN A O 1
ATOM 680 N N . LEU A 1 88 ? -1.032 -15.718 5.888 1.00 93.06 88 LEU A N 1
ATOM 681 C CA . LEU A 1 88 ? -1.839 -15.744 4.669 1.00 93.06 88 LEU A CA 1
ATOM 682 C C . LEU A 1 88 ? -0.955 -15.576 3.430 1.00 93.06 88 LEU A C 1
ATOM 684 O O . LEU A 1 88 ? -0.271 -14.563 3.277 1.00 93.06 88 LEU A O 1
ATOM 688 N N . VAL A 1 89 ? -1.026 -16.550 2.518 1.00 93.06 89 VAL A N 1
ATOM 689 C CA . VAL A 1 89 ? -0.323 -16.517 1.229 1.00 93.06 89 VAL A CA 1
ATOM 690 C C . VAL A 1 89 ? -0.737 -15.266 0.461 1.00 93.06 89 VAL A C 1
ATOM 692 O O . VAL A 1 89 ? -1.928 -15.028 0.260 1.00 93.06 89 VAL A O 1
ATOM 695 N N . TYR A 1 90 ? 0.240 -14.487 0.006 1.00 93.69 90 TYR A N 1
ATOM 696 C CA . TYR A 1 90 ? 0.014 -13.200 -0.644 1.00 93.69 90 TYR A CA 1
ATOM 697 C C . TYR A 1 90 ? -0.305 -13.351 -2.144 1.00 93.69 90 TYR A C 1
ATOM 699 O O . TYR A 1 90 ? 0.454 -12.929 -3.017 1.00 93.69 90 TYR A O 1
ATOM 707 N N . ARG A 1 91 ? -1.406 -14.049 -2.453 1.00 93.19 91 ARG A N 1
ATOM 708 C CA . ARG A 1 91 ? -1.920 -14.247 -3.819 1.00 93.19 91 ARG A CA 1
ATOM 709 C C . ARG A 1 91 ? -3.444 -14.436 -3.818 1.00 93.19 91 ARG A C 1
ATOM 711 O O . ARG A 1 91 ? -3.977 -15.121 -2.939 1.00 93.19 91 ARG A O 1
ATOM 718 N N . GLY A 1 92 ? -4.137 -13.861 -4.802 1.00 95.12 92 GLY A N 1
ATOM 719 C CA . GLY A 1 92 ? -5.589 -13.976 -4.992 1.00 95.12 92 GLY A CA 1
ATOM 720 C C . GLY A 1 92 ? -6.391 -13.621 -3.735 1.00 95.12 92 GLY A C 1
ATOM 721 O O . GLY A 1 92 ? -6.003 -12.746 -2.965 1.00 95.12 92 GLY A O 1
ATOM 722 N N . GLN A 1 93 ? -7.471 -14.361 -3.463 1.00 97.62 93 GLN A N 1
ATOM 723 C CA . GLN A 1 93 ? -8.331 -14.137 -2.287 1.00 97.62 93 GLN A CA 1
ATOM 724 C C . GLN A 1 93 ? -7.595 -14.219 -0.934 1.00 97.62 93 GLN A C 1
ATOM 726 O O . GLN A 1 93 ? -7.975 -13.529 0.008 1.00 97.62 93 GLN A O 1
ATOM 731 N N . SER A 1 94 ? -6.537 -15.033 -0.821 1.00 97.56 94 SER A N 1
ATOM 732 C CA . SER A 1 94 ? -5.721 -15.104 0.402 1.00 97.56 94 SER A CA 1
ATOM 733 C C . SER A 1 94 ? -4.897 -13.826 0.600 1.00 97.56 94 SER A C 1
ATOM 735 O O . SER A 1 94 ? -4.793 -13.329 1.720 1.00 97.56 94 SER A O 1
ATOM 737 N N . GLY A 1 95 ? -4.371 -13.257 -0.490 1.00 96.44 95 GLY A N 1
ATOM 738 C CA . GLY A 1 95 ? -3.703 -11.957 -0.480 1.00 96.44 95 GLY A CA 1
ATOM 739 C C . GLY A 1 95 ? -4.680 -10.813 -0.212 1.00 96.44 95 GLY A C 1
ATOM 740 O O . GLY A 1 95 ? -4.429 -10.014 0.678 1.00 96.44 95 GLY A O 1
ATOM 741 N N . ALA A 1 96 ? -5.845 -10.801 -0.866 1.00 98.06 96 ALA A N 1
ATOM 742 C CA . ALA A 1 96 ? -6.894 -9.806 -0.622 1.00 98.06 96 ALA A CA 1
ATOM 743 C C . ALA A 1 96 ? -7.424 -9.818 0.827 1.00 98.06 96 ALA A C 1
ATOM 745 O O . ALA A 1 96 ? -7.834 -8.782 1.353 1.00 98.06 96 ALA A O 1
ATOM 746 N N . LEU A 1 97 ? -7.393 -10.972 1.505 1.00 98.50 97 LEU A N 1
ATOM 747 C CA . LEU A 1 97 ? -7.681 -11.057 2.939 1.00 98.50 97 LEU A CA 1
ATOM 748 C C . LEU A 1 97 ? -6.516 -10.548 3.806 1.00 98.50 97 L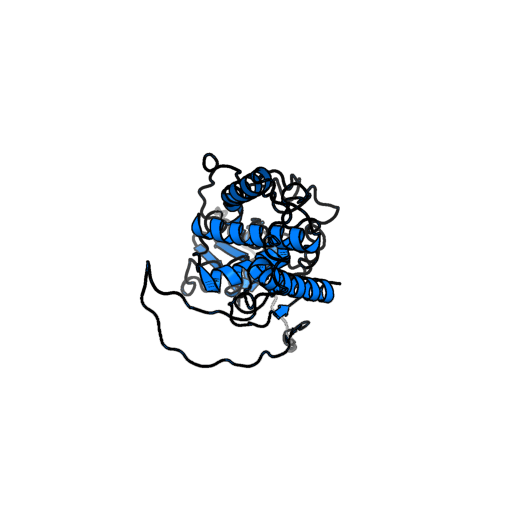EU A C 1
ATOM 750 O O . LEU A 1 97 ? -6.777 -9.962 4.852 1.00 98.50 97 LEU A O 1
ATOM 754 N N . ASN A 1 98 ? -5.261 -10.748 3.392 1.00 98.31 98 ASN A N 1
ATOM 755 C CA . ASN A 1 98 ? -4.081 -10.186 4.064 1.00 98.31 98 ASN A CA 1
ATOM 756 C C . ASN A 1 98 ? -4.134 -8.645 4.019 1.00 98.31 98 ASN A C 1
ATOM 758 O O . ASN A 1 98 ? -4.166 -8.011 5.069 1.00 98.31 98 ASN A O 1
ATOM 762 N N . GLU A 1 99 ? -4.316 -8.084 2.820 1.00 98.50 99 GLU A N 1
ATOM 763 C CA . GLU A 1 99 ? -4.586 -6.662 2.563 1.00 98.50 99 GLU A CA 1
ATOM 764 C C . GLU A 1 99 ? -5.716 -6.101 3.426 1.00 98.50 99 GLU A C 1
ATOM 766 O O . GLU A 1 99 ? -5.570 -5.087 4.104 1.00 98.50 99 GLU A O 1
ATOM 771 N N . SER A 1 100 ? -6.859 -6.789 3.441 1.00 98.75 100 SER A N 1
ATOM 772 C CA . SER A 1 100 ? -8.026 -6.316 4.179 1.00 98.75 100 SER A CA 1
ATOM 773 C C . SER A 1 100 ? -7.842 -6.369 5.693 1.00 98.75 100 SER A C 1
ATOM 775 O O . SER A 1 100 ? -8.299 -5.474 6.401 1.00 98.75 100 SER A O 1
ATOM 777 N N . VAL A 1 101 ? -7.142 -7.380 6.219 1.00 98.56 101 VAL A N 1
ATOM 778 C CA . VAL A 1 101 ? -6.752 -7.398 7.635 1.00 98.56 101 VAL A CA 1
ATOM 779 C C . VAL A 1 101 ? -5.854 -6.199 7.937 1.00 98.56 101 VAL A C 1
ATOM 781 O O . VAL A 1 101 ? -6.084 -5.522 8.939 1.00 98.56 101 VAL A O 1
ATOM 784 N N . SER A 1 102 ? -4.893 -5.893 7.069 1.00 98.62 102 SER A N 1
ATOM 785 C CA . SER A 1 102 ? -4.026 -4.731 7.233 1.00 98.62 102 SER A CA 1
ATOM 786 C C . SER A 1 102 ? -4.810 -3.409 7.211 1.00 98.62 102 SER A C 1
ATOM 788 O O . SER A 1 102 ? -4.728 -2.644 8.173 1.00 98.62 102 SER A O 1
ATOM 790 N N . ASP A 1 103 ? -5.685 -3.180 6.227 1.00 98.81 103 ASP A N 1
ATOM 791 C CA . ASP A 1 103 ? -6.578 -2.008 6.178 1.00 98.81 103 ASP A CA 1
ATOM 792 C C . ASP A 1 103 ? -7.451 -1.878 7.439 1.00 98.81 103 ASP A C 1
ATOM 794 O O . ASP A 1 103 ? -7.562 -0.794 8.018 1.00 98.81 103 ASP A O 1
ATOM 798 N N . VAL A 1 104 ? -8.012 -2.988 7.934 1.00 98.62 104 VAL A N 1
ATOM 799 C CA . VAL A 1 104 ? -8.776 -3.023 9.192 1.00 98.62 104 VAL A CA 1
ATOM 800 C C . VAL A 1 104 ? -7.932 -2.550 10.378 1.00 98.62 104 VAL A C 1
ATOM 802 O O . VAL A 1 104 ? -8.408 -1.741 11.176 1.00 98.62 104 VAL A O 1
ATOM 805 N N . PHE A 1 105 ? -6.690 -3.017 10.519 1.00 98.44 105 PHE A N 1
ATOM 806 C CA . PHE A 1 105 ? -5.802 -2.559 11.593 1.00 98.44 105 PHE A CA 1
ATOM 807 C C . PHE A 1 105 ? -5.387 -1.089 11.418 1.00 98.44 105 PHE A C 1
ATOM 809 O O . PHE A 1 105 ? -5.331 -0.369 12.417 1.00 98.44 105 PHE A O 1
ATOM 816 N N . GLY A 1 106 ? -5.181 -0.620 10.184 1.00 98.19 106 GLY A N 1
ATOM 817 C CA . GLY A 1 106 ? -4.943 0.788 9.859 1.00 98.19 106 GLY A CA 1
ATOM 818 C C . GLY A 1 106 ? -6.085 1.701 10.316 1.00 98.19 106 GLY A C 1
ATOM 819 O O . GLY A 1 106 ? -5.872 2.607 11.125 1.00 98.19 106 GLY A O 1
ATOM 820 N N . ALA A 1 107 ? -7.314 1.414 9.880 1.00 98.06 107 ALA A N 1
ATOM 821 C CA . ALA A 1 107 ? -8.504 2.183 10.250 1.00 98.06 107 ALA A CA 1
ATOM 822 C C . ALA A 1 107 ? -8.812 2.120 11.758 1.00 98.06 107 ALA A C 1
ATOM 824 O O . ALA A 1 107 ? -9.254 3.107 12.352 1.00 98.06 107 ALA A O 1
ATOM 825 N N . LEU A 1 108 ? -8.568 0.979 12.415 1.00 97.00 108 LEU A N 1
ATOM 826 C CA . LEU A 1 108 ? -8.732 0.859 13.868 1.00 97.00 108 LEU A CA 1
ATOM 827 C C . LEU A 1 108 ? -7.665 1.639 14.651 1.00 97.00 108 LEU A C 1
ATOM 829 O O . LEU A 1 108 ? -7.975 2.167 15.720 1.00 97.00 108 LEU A O 1
ATOM 833 N N . LEU A 1 109 ? -6.436 1.752 14.137 1.00 97.06 109 LEU A N 1
ATOM 834 C CA . LEU A 1 109 ? -5.375 2.549 14.758 1.00 97.06 109 LEU A CA 1
ATOM 835 C C . LEU A 1 109 ? -5.677 4.055 14.688 1.00 97.06 109 LEU A C 1
ATOM 837 O O . LEU A 1 109 ? -5.436 4.781 15.658 1.00 97.06 109 LEU A O 1
ATOM 841 N N . GLU A 1 110 ? -6.246 4.526 13.578 1.00 95.75 110 GLU A N 1
ATOM 842 C CA . GLU A 1 110 ? -6.757 5.897 13.453 1.00 95.75 110 GLU A CA 1
ATOM 843 C C . GLU A 1 110 ? -7.917 6.155 14.420 1.00 95.75 110 GLU A C 1
ATOM 845 O O . GLU A 1 110 ? -7.844 7.094 15.218 1.00 95.75 110 GLU A O 1
ATOM 850 N N . GLN A 1 111 ? -8.919 5.267 14.455 1.00 95.25 111 GLN A N 1
ATOM 851 C CA . GLN A 1 111 ? -10.037 5.346 15.405 1.00 95.25 111 GLN A CA 1
ATOM 852 C C . GLN A 1 111 ? -9.570 5.365 16.864 1.00 95.25 111 GLN A C 1
ATOM 854 O O . GLN A 1 111 ? -10.076 6.153 17.667 1.00 95.25 111 GLN A O 1
ATOM 859 N N . PHE A 1 112 ? -8.590 4.529 17.219 1.00 94.25 112 PHE A N 1
ATOM 860 C CA . PHE A 1 112 ? -7.994 4.494 18.553 1.00 94.25 112 PHE A CA 1
ATOM 861 C C . PHE A 1 112 ? -7.294 5.817 18.889 1.00 94.25 112 PHE A C 1
ATOM 863 O O . PHE A 1 112 ? -7.545 6.386 19.952 1.00 94.25 112 PHE A O 1
ATOM 870 N N . GLY A 1 113 ? -6.474 6.341 17.972 1.00 93.44 113 GLY A N 1
ATOM 871 C CA . GLY A 1 113 ? -5.751 7.602 18.152 1.00 93.44 113 GLY A CA 1
ATOM 872 C C . GLY A 1 113 ? -6.658 8.836 18.235 1.00 93.44 113 GLY A C 1
ATOM 873 O O . GLY A 1 113 ? -6.375 9.743 19.015 1.00 93.44 113 GLY A O 1
ATOM 874 N N . ALA A 1 114 ? -7.756 8.862 17.476 1.00 93.62 114 ALA A N 1
ATOM 875 C CA . ALA A 1 114 ? -8.756 9.933 17.499 1.00 93.62 114 ALA A CA 1
ATOM 876 C C . ALA A 1 114 ? -9.835 9.742 18.587 1.00 93.62 114 ALA A C 1
ATOM 878 O O . ALA A 1 114 ? -10.596 10.660 18.890 1.00 93.62 114 ALA A O 1
ATOM 879 N N . GLY A 1 115 ? -9.922 8.553 19.194 1.00 92.06 115 GLY A N 1
ATOM 880 C CA . GLY A 1 115 ? -10.954 8.199 20.169 1.00 92.06 115 GLY A CA 1
ATOM 881 C C . GLY A 1 115 ? -12.366 8.068 19.578 1.00 92.06 115 GLY A C 1
ATOM 882 O O . GLY A 1 115 ? -13.336 8.218 20.331 1.00 92.06 115 GLY A O 1
ATOM 883 N N . GLN A 1 116 ? -12.470 7.800 18.275 1.00 93.12 116 GLN A N 1
ATOM 884 C CA . GLN A 1 116 ? -13.709 7.706 17.495 1.00 93.12 116 GLN A CA 1
ATOM 885 C C . GLN A 1 116 ? -14.455 6.378 17.715 1.00 93.12 116 GLN A C 1
ATOM 887 O O . GLN A 1 116 ? -13.890 5.354 18.110 1.00 93.12 116 GLN A O 1
ATOM 892 N N . SER A 1 117 ? -15.757 6.388 17.443 1.00 92.50 117 SER A N 1
ATOM 893 C CA . SER A 1 117 ? -16.583 5.199 17.228 1.00 92.50 117 SER A CA 1
ATOM 894 C C . SER A 1 117 ? -16.637 4.793 15.750 1.00 92.50 117 SER A C 1
ATOM 896 O O . SER A 1 117 ? -16.286 5.565 14.861 1.00 92.50 117 SER A O 1
ATOM 898 N N . ALA A 1 118 ? -17.162 3.594 15.482 1.00 92.44 118 ALA A N 1
ATOM 899 C CA . ALA A 1 118 ? -17.349 3.074 14.123 1.00 92.44 118 ALA A CA 1
ATOM 900 C C . ALA A 1 118 ? -18.188 3.987 13.204 1.00 92.44 118 ALA A C 1
ATOM 902 O O . ALA A 1 118 ? -18.036 3.947 11.989 1.00 92.44 118 ALA A O 1
ATOM 903 N N . THR A 1 119 ? -19.081 4.796 13.782 1.00 92.69 119 THR A N 1
ATOM 904 C CA . THR A 1 119 ? -19.948 5.754 13.075 1.00 92.69 119 THR A CA 1
ATOM 905 C C . THR A 1 119 ? -19.311 7.130 12.859 1.00 92.69 119 THR A C 1
ATOM 907 O O . THR A 1 119 ? -19.882 7.944 12.144 1.00 92.69 119 THR A O 1
ATOM 910 N N . GLU A 1 120 ? -18.171 7.410 13.497 1.00 94.25 120 GLU A N 1
ATOM 911 C CA . GLU A 1 120 ? -17.423 8.676 13.381 1.00 94.25 120 GLU A CA 1
ATOM 912 C C . GLU A 1 120 ? -16.136 8.526 12.553 1.00 94.25 120 GLU A C 1
ATOM 914 O O . GLU A 1 120 ? -15.513 9.525 12.203 1.00 94.25 120 GLU A O 1
ATOM 919 N N . ALA A 1 121 ? -15.717 7.289 12.276 1.00 94.44 121 ALA A N 1
ATOM 920 C CA . ALA A 1 121 ? -14.535 6.979 11.485 1.00 94.44 121 ALA A CA 1
ATOM 921 C C . ALA A 1 121 ? -14.741 7.318 9.999 1.00 94.44 121 ALA A C 1
ATOM 923 O O . ALA A 1 121 ? -15.815 7.068 9.450 1.00 94.44 121 ALA A O 1
ATOM 924 N N . SER A 1 122 ? -13.692 7.812 9.336 1.00 96.38 122 SER A N 1
ATOM 925 C CA . SER A 1 122 ? -13.694 8.066 7.886 1.00 96.38 122 SER A CA 1
ATOM 926 C C . SER A 1 122 ? -13.812 6.776 7.066 1.00 96.38 122 SER A C 1
ATOM 928 O O . SER A 1 122 ? -14.409 6.784 5.994 1.00 96.38 122 SER A O 1
ATOM 930 N N . TRP A 1 123 ? -13.260 5.667 7.581 1.00 97.88 123 TRP A N 1
ATOM 931 C CA . TRP A 1 123 ? -13.085 4.398 6.858 1.00 97.88 123 TRP A CA 1
ATOM 932 C C . TRP A 1 123 ? -12.265 4.540 5.563 1.00 97.88 123 TRP A C 1
ATOM 934 O O . TRP A 1 123 ? -12.382 3.715 4.657 1.00 97.88 123 TRP A O 1
ATOM 944 N N . LEU A 1 124 ? -11.425 5.573 5.495 1.00 98.50 124 LEU A N 1
ATOM 945 C CA . LEU A 1 124 ? -10.476 5.820 4.417 1.00 98.50 124 LEU A CA 1
ATOM 946 C C . LEU A 1 124 ? -9.094 5.278 4.796 1.00 98.50 124 LEU A C 1
ATOM 948 O O . LEU A 1 124 ? -8.724 5.291 5.966 1.00 98.50 124 LEU A O 1
ATOM 952 N N . ILE A 1 125 ? -8.328 4.818 3.809 1.00 98.62 125 ILE A N 1
ATOM 953 C CA . ILE A 1 125 ? -6.964 4.309 3.995 1.00 98.62 125 ILE A CA 1
ATOM 954 C C . ILE A 1 125 ? -5.997 5.143 3.159 1.00 98.62 125 ILE A C 1
ATOM 956 O O . ILE A 1 125 ? -6.173 5.275 1.946 1.00 98.62 125 ILE A O 1
ATOM 960 N N . GLY A 1 126 ? -4.964 5.696 3.796 1.00 97.12 126 GLY A N 1
ATOM 961 C CA . GLY A 1 126 ? -4.045 6.624 3.134 1.00 97.12 126 GLY A CA 1
ATOM 962 C C . GLY A 1 126 ? -4.625 8.031 2.961 1.00 97.12 126 GLY A C 1
ATOM 963 O O . GLY A 1 126 ? -4.228 8.743 2.041 1.00 97.12 126 GLY A O 1
ATOM 964 N N . GLU A 1 127 ? -5.566 8.448 3.817 1.00 96.50 127 GLU A N 1
ATOM 965 C CA . GLU A 1 127 ? -6.047 9.836 3.841 1.00 96.50 127 GLU A CA 1
ATOM 966 C C . GLU A 1 127 ? -4.864 10.801 4.053 1.00 96.50 127 GLU A C 1
ATOM 968 O O . GLU A 1 127 ? -3.974 10.550 4.874 1.00 96.50 127 GLU A O 1
ATOM 973 N N . GLY A 1 128 ? -4.827 11.879 3.262 1.00 94.62 128 GLY A N 1
ATOM 974 C CA . GLY A 1 128 ? -3.749 12.876 3.270 1.00 94.62 128 GLY A CA 1
ATOM 975 C C . GLY A 1 128 ? -2.436 12.450 2.594 1.00 94.62 128 GLY A C 1
ATOM 976 O O . GLY A 1 128 ? -1.487 13.237 2.595 1.00 94.62 128 GLY A O 1
ATOM 977 N N . LEU A 1 129 ? -2.359 11.241 2.020 1.00 95.12 129 LEU A N 1
ATOM 978 C CA . LEU A 1 129 ? -1.163 10.752 1.324 1.00 95.12 129 LEU A CA 1
ATOM 979 C C . LEU A 1 129 ? -0.986 11.369 -0.071 1.00 95.12 129 LEU A C 1
ATOM 981 O O . LEU A 1 129 ? 0.142 11.657 -0.463 1.00 95.12 129 LEU A O 1
ATOM 985 N N . PHE A 1 130 ? -2.073 11.579 -0.814 1.00 96.00 130 PHE A N 1
ATOM 986 C CA . PHE A 1 130 ? -2.021 12.283 -2.096 1.00 96.00 130 PHE A CA 1
ATOM 987 C C . PHE A 1 130 ? -1.568 13.740 -1.926 1.00 96.00 130 PHE A C 1
ATOM 989 O O . PHE A 1 130 ? -1.666 14.295 -0.829 1.00 96.00 130 PHE A O 1
ATOM 996 N N . THR A 1 131 ? -1.060 14.369 -2.988 1.00 94.81 131 THR A N 1
ATOM 997 C CA . THR A 1 131 ? -0.814 15.824 -3.039 1.00 94.81 131 THR A CA 1
ATOM 998 C C . THR A 1 131 ? -2.120 16.613 -3.224 1.00 94.81 131 THR A C 1
ATOM 1000 O O . THR A 1 131 ? -3.201 16.034 -3.255 1.00 94.81 131 THR A O 1
ATOM 1003 N N . ASP A 1 132 ? -2.034 17.944 -3.337 1.00 93.56 132 ASP A N 1
ATOM 1004 C CA . ASP A 1 132 ? -3.189 18.786 -3.699 1.00 93.56 132 ASP A CA 1
ATOM 1005 C C . ASP A 1 132 ? -3.464 18.803 -5.220 1.00 93.56 132 ASP A C 1
ATOM 1007 O O . ASP A 1 132 ? -4.409 19.454 -5.660 1.00 93.56 132 ASP A O 1
ATOM 1011 N N . GLU A 1 133 ? -2.629 18.129 -6.023 1.00 92.31 133 GLU A N 1
ATOM 1012 C CA . GLU A 1 133 ? -2.768 18.039 -7.485 1.00 92.31 133 GLU A CA 1
ATOM 1013 C C . GLU A 1 133 ? -3.656 16.857 -7.911 1.00 92.31 133 GLU A C 1
ATOM 1015 O O . GLU A 1 133 ? -4.202 16.876 -9.009 1.00 92.31 133 GLU A O 1
ATOM 1020 N N . VAL A 1 134 ? -3.834 15.861 -7.034 1.00 93.81 134 VAL A N 1
ATOM 1021 C CA . VAL A 1 134 ? -4.589 14.626 -7.299 1.00 93.81 134 VAL A CA 1
ATOM 1022 C C . VAL A 1 134 ? -6.060 14.766 -6.899 1.00 93.81 134 VAL A C 1
ATOM 1024 O O . VAL A 1 134 ? -6.392 15.178 -5.784 1.00 93.81 134 VAL A O 1
ATOM 1027 N N . GLN A 1 135 ? -6.958 14.313 -7.769 1.00 94.50 135 GLN A N 1
ATOM 1028 C CA . GLN A 1 135 ? -8.406 14.269 -7.557 1.00 94.50 135 GLN A CA 1
ATOM 1029 C C . GLN A 1 135 ? -8.816 13.035 -6.723 1.00 94.50 135 GLN A C 1
ATOM 1031 O O . GLN A 1 135 ? -9.511 12.121 -7.170 1.00 94.50 135 GLN A O 1
ATOM 1036 N N . GLY A 1 136 ? -8.375 13.000 -5.463 1.00 94.06 136 GLY A N 1
ATOM 1037 C CA . GLY A 1 136 ? -8.628 11.891 -4.543 1.00 94.06 136 GLY A CA 1
ATOM 1038 C C . GLY A 1 136 ? -8.574 12.290 -3.073 1.00 94.06 136 GLY A C 1
ATOM 1039 O O . GLY A 1 136 ? -7.884 13.231 -2.694 1.00 94.06 136 GLY A O 1
ATOM 1040 N N . THR A 1 137 ? -9.296 11.560 -2.219 1.00 93.88 137 THR A N 1
ATOM 1041 C CA . THR A 1 137 ? -9.277 11.799 -0.757 1.00 93.88 137 THR A CA 1
ATOM 1042 C C . THR A 1 137 ? -8.318 10.845 -0.040 1.00 93.88 137 THR A C 1
ATOM 1044 O O . THR A 1 137 ? -7.668 11.216 0.938 1.00 93.88 137 THR A O 1
ATOM 1047 N N . ALA A 1 138 ? -8.223 9.607 -0.529 1.00 96.81 138 ALA A N 1
ATOM 1048 C CA . ALA A 1 138 ? -7.424 8.530 0.047 1.00 96.81 138 ALA A CA 1
ATOM 1049 C C . ALA A 1 138 ? -7.156 7.446 -1.012 1.00 96.81 138 ALA A C 1
ATOM 1051 O O . ALA A 1 138 ? -7.774 7.460 -2.074 1.00 96.81 138 ALA A O 1
ATOM 1052 N N . LEU A 1 139 ? -6.281 6.479 -0.724 1.00 96.44 139 LEU A N 1
ATOM 1053 C CA . LEU A 1 139 ? -6.000 5.379 -1.656 1.00 96.44 139 LEU A CA 1
ATOM 1054 C C . LEU A 1 139 ? -7.125 4.343 -1.729 1.00 96.44 139 LEU A C 1
ATOM 1056 O O . LEU A 1 139 ? -7.341 3.762 -2.789 1.00 96.44 139 LEU A O 1
ATOM 1060 N N . ARG A 1 140 ? -7.825 4.092 -0.617 1.00 98.44 140 ARG A N 1
ATOM 1061 C CA . ARG A 1 140 ? -8.959 3.156 -0.551 1.00 98.44 140 ARG A CA 1
ATOM 1062 C C . ARG A 1 140 ? -10.058 3.680 0.365 1.00 98.44 140 ARG A C 1
ATOM 1064 O O . ARG A 1 140 ? -9.792 4.396 1.332 1.00 98.44 140 ARG A O 1
ATOM 1071 N N . SER A 1 141 ? -11.287 3.261 0.088 1.00 98.50 141 SER A N 1
ATOM 1072 C CA . SER A 1 141 ? -12.475 3.522 0.902 1.00 98.50 141 SER A CA 1
ATOM 1073 C C . SER A 1 141 ? -13.054 2.185 1.348 1.00 98.50 141 SER A C 1
ATOM 1075 O O . SER A 1 141 ? -13.588 1.425 0.545 1.00 98.50 141 SER A O 1
ATOM 1077 N N . MET A 1 142 ? -12.952 1.860 2.637 1.00 98.69 142 MET A N 1
ATOM 1078 C CA . MET A 1 142 ? -13.442 0.576 3.137 1.00 98.69 142 MET A CA 1
ATOM 1079 C C . MET A 1 142 ? -14.970 0.504 3.102 1.00 98.69 142 MET A C 1
ATOM 1081 O O . MET A 1 142 ? -15.522 -0.552 2.823 1.00 98.69 142 MET A O 1
ATOM 1085 N N . ILE A 1 143 ? -15.677 1.604 3.388 1.00 97.31 143 ILE A N 1
ATOM 1086 C CA . ILE A 1 143 ? -17.149 1.611 3.452 1.00 97.31 143 ILE A CA 1
ATOM 1087 C C . ILE A 1 143 ? -17.805 1.664 2.059 1.00 97.31 143 ILE A C 1
ATOM 1089 O O . ILE A 1 143 ? -18.894 1.111 1.864 1.00 97.31 143 ILE A O 1
ATOM 1093 N N . ALA A 1 144 ? -17.126 2.282 1.090 1.00 98.12 144 ALA A N 1
ATOM 1094 C CA . ALA A 1 144 ? -17.540 2.386 -0.305 1.00 98.12 144 ALA A CA 1
ATOM 1095 C C . ALA A 1 144 ? -16.321 2.210 -1.237 1.00 98.12 144 ALA A C 1
ATOM 1097 O O . ALA A 1 144 ? -15.792 3.207 -1.722 1.00 98.12 144 ALA A O 1
ATOM 1098 N N . PRO A 1 145 ? -15.850 0.970 -1.462 1.00 98.56 145 PRO A N 1
ATOM 1099 C CA . PRO A 1 145 ? -14.756 0.703 -2.396 1.00 98.56 145 PRO A CA 1
ATOM 1100 C C . PRO A 1 145 ? -15.127 1.135 -3.819 1.00 98.56 145 PRO A C 1
ATOM 1102 O O . PRO A 1 145 ? -16.301 1.029 -4.195 1.00 98.56 145 PRO A O 1
ATOM 1105 N N . GLY A 1 146 ? -14.150 1.624 -4.587 1.00 97.94 146 GLY A N 1
ATOM 1106 C CA . GLY A 1 146 ? -14.370 2.183 -5.923 1.00 97.94 146 GLY A CA 1
ATOM 1107 C C . GLY A 1 146 ? -14.739 3.673 -5.918 1.00 97.94 146 GLY A C 1
ATOM 1108 O O . GLY A 1 146 ? -15.313 4.161 -6.888 1.00 97.94 146 GLY A O 1
ATOM 1109 N N . THR A 1 147 ? -14.486 4.396 -4.818 1.00 98.00 147 THR A N 1
ATOM 1110 C CA . THR A 1 147 ? -14.837 5.826 -4.674 1.00 98.00 147 THR A CA 1
ATOM 1111 C C . THR A 1 147 ? -13.769 6.676 -3.973 1.00 98.00 147 THR A C 1
ATOM 1113 O O . THR A 1 147 ? -14.069 7.801 -3.570 1.00 98.00 147 THR A O 1
ATOM 1116 N N . ALA A 1 148 ? -12.562 6.157 -3.731 1.00 97.38 148 ALA A N 1
ATOM 1117 C CA . ALA A 1 148 ? -11.540 6.878 -2.965 1.00 97.38 148 ALA A CA 1
ATOM 1118 C C . ALA A 1 148 ? -10.851 8.006 -3.767 1.00 97.38 148 ALA A C 1
ATOM 1120 O O . ALA A 1 148 ? -10.459 9.030 -3.190 1.00 97.38 148 ALA A O 1
ATOM 1121 N N . TYR A 1 149 ? -10.752 7.829 -5.089 1.00 96.56 149 TYR A N 1
ATOM 1122 C CA . TYR A 1 149 ? -10.223 8.789 -6.061 1.00 96.56 149 TYR A CA 1
ATOM 1123 C C . TYR A 1 149 ? -10.807 8.550 -7.466 1.00 96.56 149 TYR A C 1
ATOM 1125 O O . TYR A 1 149 ? -11.210 7.430 -7.793 1.00 96.56 149 TYR A O 1
ATOM 1133 N N . ASP A 1 150 ? -10.848 9.610 -8.274 1.00 96.06 150 ASP A N 1
ATOM 1134 C CA . ASP A 1 150 ? -11.206 9.604 -9.699 1.00 96.06 150 ASP A CA 1
ATOM 1135 C C . ASP A 1 150 ? -10.437 10.745 -10.377 1.00 96.06 150 ASP A C 1
ATOM 1137 O O . ASP A 1 150 ? -10.814 11.912 -10.279 1.00 96.06 150 ASP A O 1
ATOM 1141 N N . ASP A 1 151 ? -9.291 10.405 -10.963 1.00 94.12 151 ASP A N 1
ATOM 1142 C CA . ASP A 1 151 ? -8.245 11.342 -11.369 1.00 94.12 151 ASP A CA 1
ATOM 1143 C C . ASP A 1 151 ? -7.818 11.105 -12.824 1.00 94.12 151 ASP A C 1
ATOM 1145 O O . ASP A 1 151 ? -7.766 9.969 -13.300 1.00 94.12 151 ASP A O 1
ATOM 1149 N N . ASP A 1 152 ? -7.503 12.173 -13.558 1.00 87.19 152 ASP A N 1
ATOM 1150 C CA . ASP A 1 152 ? -7.192 12.100 -14.988 1.00 87.19 152 ASP A CA 1
ATOM 1151 C C . ASP A 1 152 ? -5.812 11.496 -15.299 1.00 87.19 152 ASP A C 1
ATOM 1153 O O . ASP A 1 152 ? -5.585 11.049 -16.428 1.00 87.19 152 ASP A O 1
ATOM 1157 N N . VAL A 1 153 ? -4.918 11.411 -14.308 1.00 84.31 153 VAL A N 1
ATOM 1158 C CA . VAL A 1 153 ? -3.577 10.817 -14.424 1.00 84.31 153 VAL A CA 1
ATOM 1159 C C . VAL A 1 153 ? -3.499 9.445 -13.744 1.00 84.31 153 VAL A C 1
ATOM 1161 O O . VAL A 1 153 ? -2.891 8.524 -14.296 1.00 84.31 153 VAL A O 1
ATOM 1164 N N . LEU A 1 154 ? -4.101 9.275 -12.563 1.00 85.06 154 LEU A N 1
ATOM 1165 C CA . LEU A 1 154 ? -4.112 7.999 -11.828 1.00 85.06 154 LEU A CA 1
ATOM 1166 C C . LEU A 1 154 ? -5.226 7.043 -12.274 1.00 85.06 154 LEU A C 1
ATOM 1168 O O . LEU A 1 154 ? -5.117 5.838 -12.038 1.00 85.06 154 LEU A O 1
ATOM 1172 N N . GLY A 1 155 ? -6.276 7.560 -12.912 1.00 90.88 155 GLY A N 1
ATOM 1173 C CA . GLY A 1 155 ? -7.525 6.846 -13.156 1.00 90.88 155 GLY A CA 1
ATOM 1174 C C . GLY A 1 155 ? -8.442 6.844 -11.929 1.00 90.88 155 GLY A C 1
ATOM 1175 O O . GLY A 1 155 ? -8.256 7.605 -10.982 1.00 90.88 155 GLY A O 1
ATOM 1176 N N . SER A 1 156 ? -9.439 5.964 -11.950 1.00 94.00 156 SER A N 1
ATOM 1177 C CA . SER A 1 156 ? -10.402 5.763 -10.863 1.00 94.00 156 SER A CA 1
ATOM 1178 C C . SER A 1 156 ? -10.005 4.621 -9.923 1.00 94.00 156 SER A C 1
ATOM 1180 O O . SER A 1 156 ? -9.450 3.619 -10.380 1.00 94.00 156 SER A O 1
ATOM 1182 N N . ASP A 1 157 ? -10.403 4.707 -8.651 1.00 96.56 157 ASP A N 1
ATOM 1183 C CA . ASP A 1 157 ? -10.357 3.601 -7.681 1.00 96.56 157 ASP A CA 1
ATOM 1184 C C . ASP A 1 157 ? -10.990 2.312 -8.273 1.00 96.56 157 ASP A C 1
ATOM 1186 O O . ASP A 1 157 ? -12.184 2.303 -8.586 1.00 96.56 157 ASP A O 1
ATOM 1190 N N . PRO A 1 158 ? -10.221 1.217 -8.460 1.00 96.00 158 PRO A N 1
ATOM 1191 C CA . PRO A 1 158 ? -10.692 0.009 -9.135 1.00 96.00 158 PRO A CA 1
ATOM 1192 C C . PRO A 1 158 ? -11.355 -1.009 -8.193 1.00 96.00 158 PRO A C 1
ATOM 1194 O O . PRO A 1 158 ? -11.697 -2.104 -8.644 1.00 96.00 158 PRO A O 1
ATOM 1197 N N . GLN A 1 159 ? -11.475 -0.733 -6.888 1.00 98.19 159 GLN A N 1
ATOM 1198 C CA . GLN A 1 159 ? -11.867 -1.756 -5.916 1.00 98.19 159 GLN A CA 1
ATOM 1199 C C . GLN A 1 159 ? -13.352 -2.166 -6.023 1.00 98.19 159 GLN A C 1
ATOM 1201 O O . GLN A 1 159 ? -14.236 -1.344 -5.773 1.00 98.19 159 GLN A O 1
ATOM 1206 N N . PRO A 1 160 ? -13.682 -3.452 -6.260 1.00 98.38 160 PRO A N 1
ATOM 1207 C CA . PRO A 1 160 ? -15.050 -3.932 -6.120 1.00 98.38 160 PRO A CA 1
ATOM 1208 C C . PRO A 1 160 ? -15.523 -3.929 -4.660 1.00 98.38 160 PRO A C 1
ATOM 1210 O O . PRO A 1 160 ? -14.848 -4.395 -3.742 1.00 98.38 160 PRO A O 1
ATOM 1213 N N . GLY A 1 161 ? -16.761 -3.478 -4.454 1.00 98.00 161 GLY A N 1
ATOM 1214 C CA . GLY A 1 161 ? -17.461 -3.551 -3.169 1.00 98.00 161 GLY A CA 1
ATOM 1215 C C . GLY A 1 161 ? -18.318 -4.809 -2.978 1.00 98.00 161 GLY A C 1
ATOM 1216 O O . GLY A 1 161 ? -19.121 -4.845 -2.040 1.00 98.00 161 GLY A O 1
ATOM 1217 N N . SER A 1 162 ? -18.244 -5.803 -3.872 1.00 98.25 162 SER A N 1
ATOM 1218 C CA . SER A 1 162 ? -19.038 -7.039 -3.805 1.00 98.25 162 SER A CA 1
ATOM 1219 C C . SER A 1 162 ? -18.366 -8.222 -4.522 1.00 98.25 162 SER A C 1
ATOM 1221 O O . SER A 1 162 ? -17.607 -8.034 -5.466 1.00 98.25 162 SER A O 1
ATOM 1223 N N . MET A 1 163 ? -18.694 -9.457 -4.117 1.00 98.12 163 MET A N 1
ATOM 1224 C CA . MET A 1 163 ? -18.226 -10.679 -4.800 1.00 98.12 163 MET A CA 1
ATOM 1225 C C . MET A 1 163 ? -18.807 -10.873 -6.210 1.00 98.12 163 MET A C 1
ATOM 1227 O O . MET A 1 163 ? -18.287 -11.703 -6.950 1.00 98.12 163 MET A O 1
ATOM 1231 N N . ALA A 1 164 ? -19.880 -10.165 -6.585 1.00 98.31 164 ALA A N 1
ATOM 1232 C CA . ALA A 1 164 ? -20.411 -10.219 -7.951 1.00 98.31 164 ALA A CA 1
ATOM 1233 C C . ALA A 1 164 ? -19.496 -9.489 -8.949 1.00 98.31 164 ALA A C 1
ATOM 1235 O O . ALA A 1 164 ? -19.493 -9.824 -10.130 1.00 98.31 164 ALA A O 1
ATOM 1236 N N . ASP A 1 165 ? -18.698 -8.548 -8.442 1.00 98.06 165 ASP A N 1
ATOM 1237 C CA . ASP A 1 165 ? -17.795 -7.679 -9.196 1.00 98.06 165 ASP A CA 1
ATOM 1238 C C . ASP A 1 165 ? -16.319 -8.085 -8.987 1.00 98.06 165 ASP A C 1
ATOM 1240 O O . ASP A 1 165 ? -15.410 -7.307 -9.261 1.00 98.06 165 ASP A O 1
ATOM 1244 N N . TYR A 1 166 ? -16.070 -9.295 -8.461 1.00 98.19 166 TYR A N 1
ATOM 1245 C CA . TYR A 1 166 ? -14.723 -9.815 -8.197 1.00 98.19 166 TYR A CA 1
ATOM 1246 C C . TYR A 1 166 ? -13.870 -9.822 -9.474 1.00 98.19 166 TYR A C 1
ATOM 1248 O O . TYR A 1 166 ? -14.272 -10.374 -10.501 1.00 98.19 166 TYR A O 1
ATOM 1256 N N . VAL A 1 167 ? -12.665 -9.258 -9.388 1.00 97.62 167 VAL A N 1
ATOM 1257 C CA . VAL A 1 167 ? -11.744 -9.120 -10.519 1.00 97.62 167 VAL A CA 1
ATOM 1258 C C . VAL A 1 167 ? -10.794 -10.315 -10.561 1.00 97.62 167 VAL A C 1
ATOM 1260 O O . VAL A 1 167 ? -9.914 -10.451 -9.709 1.00 97.62 167 VAL A O 1
ATOM 1263 N N . ASP A 1 168 ? -10.961 -11.168 -11.572 1.00 96.44 168 ASP A N 1
ATOM 1264 C CA . ASP A 1 168 ? -10.023 -12.245 -11.903 1.00 96.44 168 ASP A CA 1
ATOM 1265 C C . ASP A 1 168 ? -8.905 -11.704 -12.814 1.00 96.44 168 ASP A C 1
ATOM 1267 O O . ASP A 1 168 ? -9.176 -11.137 -13.875 1.00 96.44 168 ASP A O 1
ATOM 1271 N N . THR A 1 169 ? -7.650 -11.805 -12.372 1.00 89.56 169 THR A N 1
ATOM 1272 C CA . THR A 1 169 ? -6.481 -11.204 -13.036 1.00 89.56 169 THR A CA 1
ATOM 1273 C C . THR A 1 169 ? -5.178 -11.899 -12.620 1.00 89.56 169 THR A C 1
ATOM 1275 O O . THR A 1 169 ? -5.126 -12.561 -11.586 1.00 89.56 169 THR A O 1
ATOM 1278 N N . GLU A 1 170 ? -4.108 -11.737 -13.407 1.00 84.62 170 GLU A N 1
ATOM 1279 C CA . GLU A 1 170 ? -2.730 -12.092 -13.016 1.00 84.62 170 GLU A CA 1
ATOM 1280 C C . GLU A 1 170 ? -1.962 -10.901 -12.411 1.00 84.62 170 GLU A C 1
ATOM 1282 O O . GLU A 1 170 ? -1.007 -11.100 -11.654 1.00 84.62 170 GLU A O 1
ATOM 1287 N N . ASP A 1 171 ? -2.369 -9.666 -12.738 1.00 83.56 171 ASP A N 1
ATOM 1288 C CA . ASP A 1 171 ? -1.770 -8.445 -12.191 1.00 83.56 171 ASP A CA 1
ATOM 1289 C C . ASP A 1 171 ? -1.955 -8.394 -10.665 1.00 83.56 171 ASP A C 1
ATOM 1291 O O . ASP A 1 171 ? -2.853 -9.024 -10.100 1.00 83.56 171 ASP A O 1
ATOM 1295 N N . ASP A 1 172 ? -1.102 -7.623 -9.985 1.00 88.25 172 ASP A N 1
ATOM 1296 C CA . ASP A 1 172 ? -1.250 -7.339 -8.553 1.00 88.25 172 ASP A CA 1
ATOM 1297 C C . ASP A 1 172 ? -1.393 -8.607 -7.679 1.00 88.25 172 ASP A C 1
ATOM 1299 O O . ASP A 1 172 ? -2.273 -8.730 -6.830 1.00 88.25 172 ASP A O 1
ATOM 1303 N N . ASN A 1 173 ? -0.566 -9.621 -7.959 1.00 89.25 173 ASN A N 1
ATOM 1304 C CA . ASN A 1 173 ? -0.611 -10.930 -7.297 1.00 89.25 173 ASN A CA 1
ATOM 1305 C C . ASN A 1 173 ? -1.997 -11.618 -7.341 1.00 89.25 173 ASN A C 1
ATOM 1307 O O . ASN A 1 173 ? -2.334 -12.409 -6.458 1.00 89.25 173 ASN A O 1
ATOM 1311 N N . GLY A 1 174 ? -2.796 -11.374 -8.378 1.00 91.31 174 GLY A N 1
ATOM 1312 C CA . GLY A 1 174 ? -4.184 -11.832 -8.449 1.00 91.31 174 GLY A CA 1
ATOM 1313 C C . GLY A 1 174 ? -5.177 -10.832 -7.859 1.00 91.31 174 GLY A C 1
ATOM 1314 O O . GLY A 1 174 ? -6.132 -11.240 -7.196 1.00 91.31 174 GLY A O 1
ATOM 1315 N N . GLY A 1 175 ? -4.922 -9.536 -8.058 1.00 94.25 175 GLY A N 1
ATOM 1316 C CA . GLY A 1 175 ? -5.755 -8.435 -7.585 1.00 94.25 175 GLY A CA 1
ATOM 1317 C C . GLY A 1 175 ? -5.897 -8.403 -6.067 1.00 94.25 175 GLY A C 1
ATOM 1318 O O . GLY A 1 175 ? -7.026 -8.371 -5.576 1.00 94.25 175 GLY A O 1
ATOM 1319 N N . VAL A 1 176 ? -4.792 -8.464 -5.318 1.00 96.62 176 VAL A N 1
ATOM 1320 C CA . VAL A 1 176 ? -4.831 -8.472 -3.846 1.00 96.62 176 VAL A CA 1
ATOM 1321 C C . VAL A 1 176 ? -5.307 -7.126 -3.294 1.00 96.62 176 VAL A C 1
ATOM 1323 O O . VAL A 1 176 ? -6.254 -7.110 -2.508 1.00 96.62 176 VAL A O 1
ATOM 1326 N N . HIS A 1 177 ? -4.763 -6.006 -3.779 1.00 96.88 177 HIS A N 1
ATOM 1327 C CA . HIS A 1 177 ? -5.204 -4.660 -3.400 1.00 96.88 177 HIS A CA 1
ATOM 1328 C C . HIS A 1 177 ? -6.539 -4.308 -4.056 1.00 96.88 177 HIS A C 1
ATOM 1330 O O . HIS A 1 177 ? -7.324 -3.556 -3.490 1.00 96.88 177 HIS A O 1
ATOM 1336 N N . ILE A 1 178 ? -6.830 -4.862 -5.238 1.00 96.56 178 ILE A N 1
ATOM 1337 C CA . ILE A 1 178 ? -8.110 -4.645 -5.928 1.00 96.56 178 ILE A CA 1
ATOM 1338 C C . ILE A 1 178 ? -9.245 -5.287 -5.117 1.00 96.56 178 ILE A C 1
ATOM 1340 O O . ILE A 1 178 ? -10.145 -4.604 -4.629 1.00 96.56 178 ILE A O 1
ATOM 1344 N N . ASN A 1 179 ? -9.191 -6.604 -4.910 1.00 98.44 179 ASN A N 1
ATOM 1345 C CA . ASN A 1 179 ? -10.293 -7.365 -4.322 1.00 98.44 179 ASN A CA 1
ATOM 1346 C C . ASN A 1 179 ? -10.416 -7.219 -2.791 1.00 98.44 179 ASN A C 1
ATOM 1348 O O . ASN A 1 179 ? -11.406 -7.695 -2.229 1.00 98.44 179 ASN A O 1
ATOM 1352 N N . SER A 1 180 ? -9.473 -6.560 -2.100 1.00 98.62 180 SER A N 1
ATOM 1353 C CA . SER A 1 180 ? -9.559 -6.303 -0.649 1.00 98.62 180 SER A CA 1
ATOM 1354 C C . SER A 1 180 ? -10.723 -5.379 -0.262 1.00 98.62 180 SER A C 1
ATOM 1356 O O . SER A 1 180 ? -11.239 -5.479 0.853 1.00 98.62 180 SER A O 1
ATOM 1358 N N . GLY A 1 181 ? -11.233 -4.570 -1.201 1.00 98.69 181 GLY A N 1
ATOM 1359 C CA . GLY A 1 181 ? -12.454 -3.772 -1.035 1.00 98.69 181 GLY A CA 1
ATOM 1360 C C . GLY A 1 181 ? -13.662 -4.593 -0.559 1.00 98.69 181 GLY A C 1
ATOM 1361 O O . GLY A 1 181 ? -14.442 -4.138 0.281 1.00 98.69 181 GLY A O 1
ATOM 1362 N N . ILE A 1 182 ? -13.784 -5.847 -1.004 1.00 98.81 182 ILE A N 1
ATOM 1363 C CA . ILE A 1 182 ? -14.913 -6.728 -0.678 1.00 98.81 182 ILE A CA 1
ATOM 1364 C C . ILE A 1 182 ? -14.954 -7.073 0.833 1.00 98.81 182 ILE A C 1
ATOM 1366 O O . ILE A 1 182 ? -15.956 -6.755 1.488 1.00 98.81 182 ILE A O 1
ATOM 1370 N N . PRO A 1 183 ? -13.911 -7.688 1.437 1.00 98.69 183 PRO A N 1
ATOM 1371 C CA . PRO A 1 183 ? -13.851 -7.902 2.885 1.00 98.69 183 PRO A CA 1
ATOM 1372 C C . PRO A 1 183 ? -13.733 -6.598 3.696 1.00 98.69 183 PRO A C 1
ATOM 1374 O O . PRO A 1 183 ? -14.323 -6.529 4.779 1.00 98.69 183 PRO A O 1
ATOM 1377 N N . ASN A 1 184 ? -13.097 -5.541 3.170 1.00 98.81 184 ASN A N 1
ATOM 1378 C CA . ASN A 1 184 ? -13.063 -4.220 3.813 1.00 98.81 184 ASN A CA 1
ATOM 1379 C C . ASN A 1 184 ? -14.474 -3.680 4.066 1.00 98.81 184 ASN A C 1
ATOM 1381 O O . ASN A 1 184 ? -14.808 -3.296 5.192 1.00 98.81 184 ASN A O 1
ATOM 1385 N N . ARG A 1 185 ? -15.334 -3.729 3.044 1.00 98.62 185 ARG A N 1
ATOM 1386 C CA . ARG A 1 185 ? -16.734 -3.304 3.139 1.00 98.62 185 ARG A CA 1
ATOM 1387 C C . ARG A 1 185 ? -17.541 -4.171 4.083 1.00 98.62 185 ARG A C 1
ATOM 1389 O O . ARG A 1 185 ? -18.329 -3.643 4.867 1.00 98.62 185 ARG A O 1
ATOM 1396 N N . ALA A 1 186 ? -17.325 -5.485 4.059 1.00 98.38 186 ALA A N 1
ATOM 1397 C CA . ALA A 1 186 ? -17.961 -6.391 5.008 1.00 98.38 186 ALA A CA 1
ATOM 1398 C C . ALA A 1 186 ? -17.610 -6.023 6.463 1.00 98.38 186 ALA A C 1
ATOM 1400 O O . ALA A 1 186 ? -18.505 -5.979 7.311 1.00 98.38 186 ALA A O 1
ATOM 1401 N N . PHE A 1 187 ? -16.344 -5.691 6.748 1.00 98.06 187 PHE A N 1
ATOM 1402 C CA . PHE A 1 187 ? -15.922 -5.240 8.074 1.00 98.06 187 PHE A CA 1
ATOM 1403 C C . PHE A 1 187 ? -16.509 -3.872 8.441 1.00 98.06 187 PHE A C 1
ATOM 1405 O O . PHE A 1 187 ? -17.142 -3.755 9.489 1.00 98.06 187 PHE A O 1
ATOM 1412 N N . ALA A 1 188 ? -16.347 -2.853 7.591 1.00 96.94 188 ALA A N 1
ATOM 1413 C CA . ALA A 1 188 ? -16.784 -1.484 7.874 1.00 96.94 188 ALA A CA 1
ATOM 1414 C C . ALA A 1 188 ? -18.308 -1.392 8.087 1.00 96.94 188 ALA A C 1
ATOM 1416 O O . ALA A 1 188 ? -18.773 -0.773 9.051 1.00 96.94 188 ALA A O 1
ATOM 1417 N N . VAL A 1 189 ? -19.103 -2.081 7.256 1.00 96.69 189 VAL A N 1
ATOM 1418 C CA . VAL A 1 189 ? -20.565 -2.158 7.415 1.00 96.69 189 VAL A CA 1
ATOM 1419 C C . VAL A 1 189 ? -20.943 -2.883 8.709 1.00 96.69 189 VAL A C 1
ATOM 1421 O O . VAL A 1 189 ? -21.793 -2.387 9.447 1.00 96.69 189 VAL A O 1
ATOM 1424 N N . ALA A 1 190 ? -20.305 -4.013 9.037 1.00 95.75 190 ALA A N 1
ATOM 1425 C CA . ALA A 1 190 ? -20.583 -4.737 10.279 1.00 95.75 190 ALA A CA 1
ATOM 1426 C C . ALA A 1 190 ? -20.208 -3.917 11.528 1.00 95.75 190 ALA A C 1
ATOM 1428 O O . ALA A 1 190 ? -20.987 -3.839 12.479 1.00 95.75 190 ALA A O 1
ATOM 1429 N N . ALA A 1 191 ? -19.046 -3.264 11.511 1.00 93.88 191 ALA A N 1
ATOM 1430 C CA . ALA A 1 191 ? -18.560 -2.369 12.556 1.00 93.88 191 ALA A CA 1
ATOM 1431 C C . ALA A 1 191 ? -19.538 -1.212 12.825 1.00 93.88 191 ALA A C 1
ATOM 1433 O O . ALA A 1 1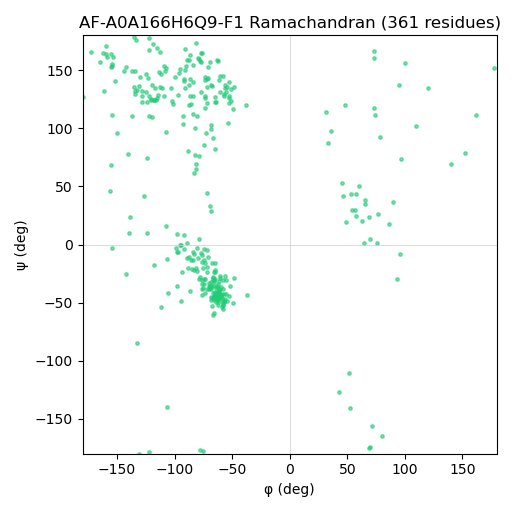91 ? -19.917 -0.967 13.975 1.00 93.88 191 ALA A O 1
ATOM 1434 N N . THR A 1 192 ? -19.986 -0.548 11.757 1.00 91.56 192 THR A N 1
ATOM 1435 C CA . THR A 1 192 ? -20.942 0.567 11.807 1.00 91.56 192 THR A CA 1
ATOM 1436 C C . THR A 1 192 ? -22.321 0.101 12.280 1.00 91.56 192 THR A C 1
ATOM 1438 O O . THR A 1 192 ? -22.895 0.699 13.190 1.00 91.56 192 THR A O 1
ATOM 1441 N N . ALA A 1 193 ? -22.837 -1.011 11.743 1.00 91.62 193 ALA A N 1
ATOM 1442 C CA . ALA A 1 193 ? -24.147 -1.563 12.103 1.00 91.62 193 ALA A CA 1
ATOM 1443 C C . ALA A 1 193 ? -24.224 -2.056 13.560 1.00 91.62 193 ALA A C 1
ATOM 1445 O O . ALA A 1 193 ? -25.280 -1.979 14.186 1.00 91.62 193 ALA A O 1
ATOM 1446 N N . LEU A 1 194 ? -23.107 -2.518 14.132 1.00 87.06 194 LEU A N 1
ATOM 1447 C CA . LEU A 1 194 ? -23.011 -2.867 15.553 1.00 87.06 194 LEU A CA 1
ATOM 1448 C C . LEU A 1 194 ? -23.018 -1.637 16.486 1.00 87.06 194 LEU A C 1
ATOM 1450 O O . LEU A 1 194 ? -23.024 -1.815 17.708 1.00 87.06 194 LEU A O 1
ATOM 1454 N N . GLY A 1 195 ? -23.006 -0.407 15.948 1.00 68.06 195 GLY A N 1
ATOM 1455 C CA . GLY A 1 195 ? -23.055 0.845 16.716 1.00 68.06 195 GLY A CA 1
ATOM 1456 C C . GLY A 1 195 ? -21.929 0.952 17.748 1.00 68.06 195 GLY A C 1
ATOM 1457 O O . GLY A 1 195 ? -22.114 1.476 18.850 1.00 68.06 195 GLY A O 1
ATOM 1458 N N . GLY A 1 196 ? -20.786 0.329 17.452 1.00 55.88 196 GLY A N 1
ATOM 1459 C CA . GLY A 1 196 ? -19.752 0.034 18.431 1.00 55.88 196 GLY A CA 1
ATOM 1460 C C . GLY A 1 196 ? -19.053 1.290 18.939 1.00 55.88 196 GLY A C 1
ATOM 1461 O O . GLY A 1 196 ? -18.115 1.773 18.311 1.00 55.88 196 GLY A O 1
ATOM 1462 N N . GLY A 1 197 ? -19.446 1.774 20.122 1.00 58.38 197 GLY A N 1
ATOM 1463 C CA . GLY A 1 197 ? -18.650 2.758 20.859 1.00 58.38 197 GLY A CA 1
ATOM 1464 C C . GLY A 1 197 ? -17.210 2.258 21.026 1.00 58.38 197 GLY A C 1
ATOM 1465 O O . GLY A 1 197 ? -17.022 1.169 21.577 1.00 58.38 197 GLY A O 1
ATOM 1466 N N . ARG A 1 198 ? -16.252 3.051 20.515 1.00 59.88 198 ARG A N 1
ATOM 1467 C CA . ARG A 1 198 ? -14.797 2.813 20.455 1.00 59.88 198 ARG A CA 1
ATOM 1468 C C . ARG A 1 198 ? -14.414 1.342 20.269 1.00 59.88 198 ARG A C 1
ATOM 1470 O O . ARG A 1 198 ? -14.162 0.609 21.235 1.00 59.88 198 ARG A O 1
ATOM 1477 N N . LEU A 1 199 ? -14.343 0.917 19.010 1.00 55.47 199 LEU A N 1
ATOM 1478 C CA . LEU A 1 199 ? -13.767 -0.377 18.649 1.00 55.47 199 LEU A CA 1
ATOM 1479 C C . LEU A 1 199 ? -12.336 -0.462 19.206 1.00 55.47 199 LEU A C 1
ATOM 1481 O O . LEU A 1 199 ? -11.566 0.487 19.137 1.00 55.47 199 LEU A O 1
ATOM 1485 N N . GLY A 1 200 ? -12.032 -1.569 19.883 1.00 49.78 200 GLY A N 1
ATOM 1486 C CA . GLY A 1 200 ? -10.814 -1.725 20.683 1.00 49.78 200 GLY A CA 1
ATOM 1487 C C . GLY A 1 200 ? -10.951 -1.363 22.171 1.00 49.78 200 GLY A C 1
ATOM 1488 O O . GLY A 1 200 ? -10.335 -2.027 22.995 1.00 49.78 200 GLY A O 1
ATOM 1489 N N . THR A 1 201 ? -11.817 -0.433 22.603 1.00 45.81 201 THR A N 1
ATOM 1490 C CA . THR A 1 201 ? -11.870 -0.039 24.035 1.00 45.81 201 THR A CA 1
ATOM 1491 C C . THR A 1 201 ? -12.957 -0.719 24.869 1.00 45.81 201 THR A C 1
ATOM 1493 O O . THR A 1 201 ? -13.101 -0.388 26.050 1.00 45.81 201 THR A O 1
ATOM 1496 N N . ARG A 1 202 ? -13.668 -1.739 24.358 1.00 45.53 202 ARG A N 1
ATOM 1497 C CA . ARG A 1 202 ? -14.583 -2.595 25.160 1.00 45.53 202 ARG A CA 1
ATOM 1498 C C . ARG A 1 202 ? -13.862 -3.528 26.162 1.00 45.53 202 ARG A C 1
ATOM 1500 O O . ARG A 1 202 ? -14.360 -4.604 26.490 1.00 45.53 202 ARG A O 1
ATOM 1507 N N . ARG A 1 203 ? -12.730 -3.073 26.720 1.00 38.41 203 ARG A N 1
ATOM 1508 C CA . ARG A 1 203 ? -12.141 -3.525 27.997 1.00 38.41 203 ARG A CA 1
ATOM 1509 C C . ARG A 1 203 ? -11.246 -2.509 28.731 1.00 38.41 203 ARG A C 1
ATOM 1511 O O . ARG A 1 203 ? -10.870 -2.789 29.870 1.00 38.41 203 ARG A O 1
ATOM 1518 N N . ALA A 1 204 ? -10.994 -1.317 28.179 1.00 37.31 204 ALA A N 1
ATOM 1519 C CA . ALA A 1 204 ? -10.119 -0.306 28.795 1.00 37.31 204 ALA A CA 1
ATOM 1520 C C . ALA A 1 204 ? -10.599 0.172 30.189 1.00 37.31 204 ALA A C 1
ATOM 1522 O O . ALA A 1 204 ? -9.796 0.509 31.056 1.00 37.31 204 ALA A O 1
ATOM 1523 N N . GLY A 1 205 ? -11.909 0.111 30.464 1.00 30.27 205 GLY A N 1
ATOM 1524 C CA . GLY A 1 205 ? -12.489 0.456 31.771 1.00 30.27 205 GLY A CA 1
ATOM 1525 C C . GLY A 1 205 ? -12.281 -0.569 32.901 1.00 30.27 205 GLY A C 1
ATOM 1526 O O . GLY A 1 205 ? -12.695 -0.305 34.027 1.00 30.27 205 GLY A O 1
ATOM 1527 N N . LEU A 1 206 ? -11.674 -1.737 32.639 1.00 30.11 206 LEU A N 1
ATOM 1528 C CA . LEU A 1 206 ? -11.607 -2.865 33.591 1.00 30.11 206 LEU A CA 1
ATOM 1529 C C . LEU A 1 206 ? -10.183 -3.355 33.922 1.00 30.11 206 LEU A C 1
ATOM 1531 O O . LEU A 1 206 ? -10.015 -4.358 34.615 1.00 30.11 206 LEU A O 1
ATOM 1535 N N . VAL A 1 207 ? -9.147 -2.616 33.509 1.00 33.19 207 VAL A N 1
ATOM 1536 C CA . VAL A 1 207 ? -7.734 -2.934 33.816 1.00 33.19 207 VAL A CA 1
ATOM 1537 C C . VAL A 1 207 ? -7.298 -2.421 35.207 1.00 33.19 207 VAL A C 1
ATOM 1539 O O . VAL A 1 207 ? -6.272 -2.836 35.747 1.00 33.19 207 VAL A O 1
ATOM 1542 N N . ARG A 1 208 ? -8.132 -1.628 35.900 1.00 32.53 208 ARG A N 1
ATOM 1543 C CA . ARG A 1 208 ? -8.011 -1.418 37.357 1.00 32.53 208 ARG A CA 1
ATOM 1544 C C . ARG A 1 208 ? -8.885 -2.424 38.122 1.00 32.53 208 ARG A C 1
ATOM 1546 O O . ARG A 1 208 ? -10.075 -2.192 38.292 1.00 32.53 208 ARG A O 1
ATOM 1553 N N . ARG A 1 209 ? -8.225 -3.452 38.691 1.00 30.62 209 ARG A N 1
ATOM 1554 C CA . ARG A 1 209 ? -8.722 -4.543 39.581 1.00 30.62 209 ARG A CA 1
ATOM 1555 C C . ARG A 1 209 ? -9.068 -5.891 38.915 1.00 30.62 209 ARG A C 1
ATOM 1557 O O . ARG A 1 209 ? -10.216 -6.316 38.948 1.00 30.62 209 ARG A O 1
ATOM 1564 N N . ALA A 1 210 ? -8.044 -6.658 38.523 1.00 29.50 210 ALA A N 1
ATOM 1565 C CA . ALA A 1 210 ? -8.113 -8.133 38.547 1.00 29.50 210 ALA A CA 1
ATOM 1566 C C . ALA A 1 210 ? -6.734 -8.828 38.638 1.00 29.50 210 ALA A C 1
ATOM 1568 O O . ALA A 1 210 ? -6.462 -9.802 37.938 1.00 29.50 210 ALA A O 1
ATOM 1569 N N . HIS A 1 211 ? -5.840 -8.381 39.530 1.00 32.91 211 HIS A N 1
ATOM 1570 C CA . HIS A 1 211 ? -4.723 -9.250 39.920 1.00 32.91 211 HIS A CA 1
ATOM 1571 C C . HIS A 1 211 ? -5.273 -10.389 40.803 1.00 32.91 211 HIS A C 1
ATOM 1573 O O . HIS A 1 211 ? -6.032 -10.118 41.730 1.00 32.91 211 HIS A O 1
ATOM 1579 N N . ARG A 1 212 ? -4.835 -11.636 40.559 1.00 31.81 212 ARG A N 1
ATOM 1580 C CA . ARG A 1 212 ? -5.281 -12.902 41.200 1.00 31.81 212 ARG A CA 1
ATOM 1581 C C . ARG A 1 212 ? -6.622 -13.486 40.707 1.00 31.81 212 ARG A C 1
ATOM 1583 O O . ARG A 1 212 ? -7.655 -13.322 41.348 1.00 31.81 212 ARG A O 1
ATOM 1590 N N . ARG A 1 213 ? -6.542 -14.377 39.714 1.00 31.12 213 ARG A N 1
ATOM 1591 C CA . ARG A 1 213 ? -6.760 -15.844 39.841 1.00 31.12 213 ARG A CA 1
ATOM 1592 C C . ARG A 1 213 ? -6.560 -16.460 38.453 1.00 31.12 213 ARG A C 1
ATOM 1594 O O . ARG A 1 213 ? -7.128 -15.973 37.489 1.00 31.12 213 ARG A O 1
ATOM 1601 N N . GLY A 1 214 ? -5.705 -17.475 38.340 1.00 26.39 214 GLY A N 1
ATOM 1602 C CA . GLY A 1 214 ? -5.314 -18.028 37.040 1.00 26.39 214 GLY A CA 1
ATOM 1603 C C . GLY A 1 214 ? -5.887 -19.414 36.765 1.00 26.39 214 GLY A C 1
ATOM 1604 O O . GLY A 1 214 ? -6.077 -20.196 37.694 1.00 26.39 214 GLY A O 1
ATOM 1605 N N . ALA A 1 215 ? -6.049 -19.733 35.481 1.00 28.23 215 ALA A N 1
ATOM 1606 C CA . ALA A 1 215 ? -5.898 -21.074 34.915 1.00 28.23 215 ALA A CA 1
ATOM 1607 C C . ALA A 1 215 ? -5.711 -20.949 33.390 1.00 28.23 215 ALA A C 1
ATOM 1609 O O . ALA A 1 215 ? -6.451 -20.213 32.745 1.00 28.23 215 ALA A O 1
ATOM 1610 N N . HIS A 1 216 ? -4.716 -21.639 32.823 1.00 32.12 216 HIS A N 1
ATOM 1611 C CA . HIS A 1 216 ? -4.497 -21.676 31.370 1.00 32.12 216 HIS A CA 1
ATOM 1612 C C . HIS A 1 216 ? -5.454 -22.644 30.659 1.00 32.12 216 HIS A C 1
ATOM 1614 O O . HIS A 1 216 ? -5.984 -23.576 31.269 1.00 32.12 216 HIS A O 1
ATOM 1620 N N . ARG A 1 217 ? -5.601 -22.418 29.348 1.00 31.25 217 ARG A N 1
ATOM 1621 C CA . ARG A 1 217 ? -6.204 -23.321 28.356 1.00 31.25 217 ARG A CA 1
ATOM 1622 C C . ARG A 1 217 ? -5.568 -24.719 28.401 1.00 31.25 217 ARG A C 1
ATOM 1624 O O . ARG A 1 217 ? -4.354 -24.811 28.556 1.00 31.25 217 ARG A O 1
ATOM 1631 N N . ASP A 1 218 ? -6.398 -25.754 28.273 1.00 31.56 218 ASP A N 1
ATOM 1632 C CA . ASP A 1 218 ? -6.399 -26.773 27.195 1.00 31.56 218 ASP A CA 1
ATOM 1633 C C . ASP A 1 218 ? -7.512 -27.806 27.522 1.00 31.56 218 ASP A C 1
ATOM 1635 O O . ASP A 1 218 ? -7.843 -27.990 28.697 1.00 31.56 218 ASP A O 1
ATOM 1639 N N . ARG A 1 219 ? -8.169 -28.514 26.596 1.00 45.03 219 ARG A N 1
ATOM 1640 C CA . ARG A 1 219 ? -8.321 -28.338 25.133 1.00 45.03 219 ARG A CA 1
ATOM 1641 C C . ARG A 1 219 ? -9.752 -27.837 24.876 1.00 45.03 219 ARG A C 1
ATOM 1643 O O . ARG A 1 219 ? -10.269 -27.072 25.693 1.00 45.03 219 ARG A O 1
ATOM 1650 N N . GLY A 1 220 ? -10.443 -28.316 23.837 1.00 48.88 220 GLY A N 1
ATOM 1651 C CA . GLY A 1 220 ? -11.906 -28.400 23.897 1.00 48.88 220 GLY A CA 1
ATOM 1652 C C . GLY A 1 220 ? -12.300 -29.179 25.160 1.00 48.88 220 GLY A C 1
ATOM 1653 O O . GLY A 1 220 ? -12.057 -30.375 25.234 1.00 48.88 220 GLY A O 1
ATOM 1654 N N . LEU A 1 221 ? -12.784 -28.458 26.177 1.00 40.25 221 LEU A N 1
ATOM 1655 C CA . LEU A 1 221 ? -13.052 -28.897 27.557 1.00 40.25 221 LEU A CA 1
ATOM 1656 C C . LEU A 1 221 ? -12.075 -29.937 28.175 1.00 40.25 221 LEU A C 1
ATOM 1658 O O . LEU A 1 221 ? -12.335 -31.136 28.149 1.00 40.25 221 LEU A O 1
ATOM 1662 N N . ARG A 1 222 ? -11.115 -29.414 28.969 1.00 29.03 222 ARG A N 1
ATOM 1663 C CA . ARG A 1 222 ? -10.316 -30.055 30.060 1.00 29.03 222 ARG A CA 1
ATOM 1664 C C . ARG A 1 222 ? -8.932 -30.628 29.678 1.00 29.03 222 ARG A C 1
ATOM 1666 O O . ARG A 1 222 ? -8.807 -31.372 28.716 1.00 29.03 222 ARG A O 1
ATOM 1673 N N . GLY A 1 223 ? -7.924 -30.379 30.536 1.00 25.33 223 GLY A N 1
ATOM 1674 C CA . GLY A 1 223 ? -6.628 -31.095 30.540 1.00 25.33 223 GLY A CA 1
ATOM 1675 C C . GLY A 1 223 ? -5.364 -30.251 30.802 1.00 25.33 223 GLY A C 1
ATOM 1676 O O . GLY A 1 223 ? -4.549 -30.078 29.910 1.00 25.33 223 GLY A O 1
ATOM 1677 N N . LEU A 1 224 ? -5.164 -29.740 32.024 1.00 31.72 224 LEU A N 1
ATOM 1678 C CA . LEU A 1 224 ? -4.096 -28.777 32.383 1.00 31.72 224 LEU A CA 1
ATOM 1679 C C . LEU A 1 224 ? -2.744 -29.373 32.868 1.00 31.72 224 LEU A C 1
ATOM 1681 O O . LEU A 1 224 ? -2.759 -30.344 33.627 1.00 31.72 224 LEU A O 1
ATOM 1685 N N . ARG A 1 225 ? -1.660 -28.577 32.644 1.00 31.67 225 ARG A N 1
ATOM 1686 C CA . ARG A 1 225 ? -0.287 -28.499 33.276 1.00 31.67 225 ARG A CA 1
ATOM 1687 C C . ARG A 1 225 ? 0.887 -29.175 32.523 1.00 31.67 225 ARG A C 1
ATOM 1689 O O . ARG A 1 225 ? 0.639 -30.073 31.739 1.00 31.67 225 ARG A O 1
ATOM 1696 N N . ARG A 1 226 ? 2.180 -28.796 32.701 1.00 36.94 226 ARG A N 1
ATOM 1697 C CA . ARG A 1 226 ? 2.905 -27.863 33.641 1.00 36.94 226 ARG A CA 1
ATOM 1698 C C . ARG A 1 226 ? 3.924 -26.923 32.888 1.00 36.94 226 ARG A C 1
ATOM 1700 O O . ARG A 1 226 ? 4.049 -27.089 31.684 1.00 36.94 226 ARG A O 1
ATOM 1707 N N . PRO A 1 227 ? 4.624 -25.939 33.533 1.00 42.78 227 PRO A N 1
ATOM 1708 C CA . PRO A 1 227 ? 5.200 -24.762 32.832 1.00 42.78 227 PRO A CA 1
ATOM 1709 C C . PRO A 1 227 ? 6.732 -24.516 32.950 1.00 42.78 227 PRO A C 1
ATOM 1711 O O . PRO A 1 227 ? 7.414 -25.128 33.776 1.00 42.78 227 PRO A O 1
ATOM 1714 N N . HIS A 1 228 ? 7.233 -23.473 32.257 1.00 28.62 228 HIS A N 1
ATOM 1715 C CA . HIS A 1 228 ? 8.488 -22.780 32.613 1.00 28.62 228 HIS A CA 1
ATOM 1716 C C . HIS A 1 228 ? 8.401 -21.231 32.664 1.00 28.62 228 HIS A C 1
ATOM 1718 O O . HIS A 1 228 ? 7.308 -20.671 32.617 1.00 28.62 228 HIS A O 1
ATOM 1724 N N . ARG A 1 229 ? 9.524 -20.562 32.983 1.00 31.91 229 ARG A N 1
ATOM 1725 C CA . ARG A 1 229 ? 9.596 -19.279 33.730 1.00 31.91 229 ARG A CA 1
ATOM 1726 C C . ARG A 1 229 ? 9.542 -17.979 32.898 1.00 31.91 229 ARG A C 1
ATOM 1728 O O . ARG A 1 229 ? 9.908 -17.947 31.735 1.00 31.91 229 ARG A O 1
ATOM 1735 N N . ARG A 1 230 ? 9.168 -16.884 33.584 1.00 32.38 230 ARG A N 1
ATOM 1736 C CA . ARG A 1 230 ? 9.154 -15.483 33.103 1.00 32.38 230 ARG A CA 1
ATOM 1737 C C . ARG A 1 230 ? 10.551 -14.865 32.938 1.00 32.38 230 ARG A C 1
ATOM 1739 O O . ARG A 1 230 ? 11.377 -14.994 33.842 1.00 32.38 230 ARG A O 1
ATOM 1746 N N . GLY A 1 231 ? 10.720 -14.048 31.895 1.00 28.25 231 GLY A N 1
ATOM 1747 C CA . GLY A 1 231 ? 11.676 -12.931 31.854 1.00 28.25 231 GLY A CA 1
ATOM 1748 C C . GLY A 1 231 ? 11.078 -11.636 32.434 1.00 28.25 231 GLY A C 1
ATOM 1749 O O . GLY A 1 231 ? 9.865 -11.530 32.612 1.00 28.25 231 GLY A O 1
ATOM 1750 N N . ARG A 1 232 ? 11.925 -10.653 32.772 1.00 32.53 232 ARG A N 1
ATOM 1751 C CA . ARG A 1 232 ? 11.498 -9.308 33.214 1.00 32.53 232 ARG A CA 1
ATOM 1752 C C . ARG A 1 232 ? 11.414 -8.368 32.010 1.00 32.53 232 ARG A C 1
ATOM 1754 O O . ARG A 1 232 ? 12.308 -8.409 31.169 1.00 32.53 232 ARG A O 1
ATOM 1761 N N . GLY A 1 233 ? 10.400 -7.500 31.981 1.00 30.66 233 GLY A N 1
ATOM 1762 C CA . GLY A 1 233 ? 10.254 -6.478 30.942 1.00 30.66 233 GLY A CA 1
ATOM 1763 C C . GLY A 1 233 ? 11.488 -5.576 30.839 1.00 30.66 233 GLY A C 1
ATOM 1764 O O . GLY A 1 233 ? 12.056 -5.163 31.854 1.00 30.66 233 GLY A O 1
ATOM 1765 N N . ARG A 1 234 ? 11.901 -5.295 29.603 1.00 32.06 234 ARG A N 1
ATOM 1766 C CA . ARG A 1 234 ? 12.915 -4.296 29.248 1.00 32.06 234 ARG A CA 1
ATOM 1767 C C . ARG A 1 234 ? 12.207 -3.096 28.604 1.00 32.06 234 ARG A C 1
ATOM 1769 O O . ARG A 1 234 ? 11.154 -3.297 28.007 1.00 32.06 234 ARG A O 1
ATOM 1776 N N . PRO A 1 235 ? 12.751 -1.871 28.709 1.00 29.34 235 PRO A N 1
ATOM 1777 C CA . PRO A 1 235 ? 12.200 -0.735 27.981 1.00 29.34 235 PRO A CA 1
ATOM 1778 C C . PRO A 1 235 ? 12.285 -0.976 26.469 1.00 29.34 235 PRO A C 1
ATOM 1780 O O . PRO A 1 235 ? 13.282 -1.524 25.984 1.00 29.34 235 PRO A O 1
ATOM 1783 N N . LEU A 1 236 ? 11.246 -0.541 25.752 1.00 33.00 236 LEU A N 1
ATOM 1784 C CA . LEU A 1 236 ? 11.180 -0.538 24.293 1.00 33.00 236 LEU A CA 1
ATOM 1785 C C . LEU A 1 236 ? 12.423 0.170 23.728 1.00 33.00 236 LEU A C 1
ATOM 1787 O O . LEU A 1 236 ? 12.749 1.285 24.138 1.00 33.00 236 LEU A O 1
ATOM 1791 N N . ARG A 1 237 ? 13.133 -0.481 22.804 1.00 30.38 237 ARG A N 1
ATOM 1792 C CA . ARG A 1 237 ? 14.229 0.133 22.046 1.00 30.38 237 ARG A CA 1
ATOM 1793 C C . ARG A 1 237 ? 13.759 0.362 20.621 1.00 30.38 237 ARG A C 1
ATOM 1795 O O . ARG A 1 237 ? 13.823 -0.560 19.819 1.00 30.38 237 ARG A O 1
ATOM 1802 N N . LEU A 1 238 ? 13.311 1.579 20.328 1.00 39.66 238 LEU A N 1
ATOM 1803 C CA . LEU A 1 238 ? 13.096 2.007 18.952 1.00 39.66 238 LEU A CA 1
ATOM 1804 C C . LEU A 1 238 ? 14.454 2.342 18.320 1.00 39.66 238 LEU A C 1
ATOM 1806 O O . LEU A 1 238 ? 15.249 3.067 18.924 1.00 39.66 238 LEU A O 1
ATOM 1810 N N . ALA A 1 239 ? 14.730 1.822 17.126 1.00 38.81 239 ALA A N 1
ATOM 1811 C CA . ALA A 1 239 ? 15.918 2.172 16.356 1.00 38.81 239 ALA A CA 1
ATOM 1812 C C . ALA A 1 239 ? 15.508 2.725 14.986 1.00 38.81 239 ALA A C 1
ATOM 1814 O O . ALA A 1 239 ? 15.026 1.995 14.123 1.00 38.81 239 ALA A O 1
ATOM 1815 N N . LEU A 1 240 ? 15.738 4.025 14.798 1.00 35.91 240 LEU A N 1
ATOM 1816 C CA . LEU A 1 240 ? 15.592 4.722 13.523 1.00 35.91 240 LEU A CA 1
ATOM 1817 C C . LEU A 1 240 ? 16.993 4.939 12.936 1.00 35.91 240 LEU A C 1
ATOM 1819 O O . LEU A 1 240 ? 17.916 5.330 13.654 1.00 35.91 240 LEU A O 1
ATOM 1823 N N . ARG A 1 241 ? 17.172 4.661 11.641 1.00 41.09 241 ARG A N 1
ATOM 1824 C CA . ARG A 1 241 ? 18.424 4.905 10.905 1.00 41.09 241 ARG A CA 1
ATOM 1825 C C . ARG A 1 241 ? 18.127 5.705 9.640 1.00 41.09 241 ARG A C 1
ATOM 1827 O O . ARG A 1 241 ? 17.229 5.337 8.893 1.00 41.09 241 ARG A O 1
ATOM 1834 N N . GLY A 1 242 ? 18.904 6.761 9.400 1.00 32.09 242 GLY A N 1
ATOM 1835 C CA . GLY A 1 242 ? 18.868 7.540 8.159 1.00 32.09 242 GLY A CA 1
ATOM 1836 C C . GLY A 1 242 ? 20.002 7.153 7.203 1.00 32.09 242 GLY A C 1
ATOM 1837 O O . GLY A 1 242 ? 21.095 6.843 7.670 1.00 32.09 242 GLY A O 1
ATOM 1838 N N . ARG A 1 243 ? 19.695 7.181 5.895 1.00 40.31 243 ARG A N 1
ATOM 1839 C CA . ARG A 1 243 ? 20.559 7.067 4.693 1.00 40.31 243 ARG A CA 1
ATOM 1840 C C . ARG A 1 243 ? 21.828 6.193 4.780 1.00 40.31 243 ARG A C 1
ATOM 1842 O O . ARG A 1 243 ? 22.828 6.562 5.387 1.00 40.31 243 ARG A O 1
ATOM 1849 N N . GLY A 1 244 ? 21.833 5.094 4.019 1.00 32.03 244 GLY A N 1
ATOM 1850 C CA . GLY A 1 244 ? 23.054 4.402 3.585 1.00 32.03 244 GLY A CA 1
ATOM 1851 C C . GLY A 1 244 ? 23.386 4.769 2.136 1.00 32.03 244 GLY A C 1
ATOM 1852 O O . GLY A 1 244 ? 22.552 4.558 1.263 1.00 32.03 244 GLY A O 1
ATOM 1853 N N . GLY A 1 245 ? 24.570 5.335 1.887 1.00 31.98 245 GLY A N 1
ATOM 1854 C CA . GLY A 1 245 ? 25.034 5.698 0.541 1.00 31.98 245 GLY A CA 1
ATOM 1855 C C . GLY A 1 245 ? 25.834 4.582 -0.141 1.00 31.98 245 GLY A C 1
ATOM 1856 O O . GLY A 1 245 ? 26.510 3.805 0.533 1.00 31.98 245 GLY A O 1
ATOM 1857 N N . GLY A 1 246 ? 25.769 4.525 -1.475 1.00 34.31 246 GLY A N 1
ATOM 1858 C CA . GLY A 1 246 ? 26.593 3.633 -2.299 1.00 34.31 246 GLY A CA 1
ATOM 1859 C C . GLY A 1 246 ? 28.053 4.106 -2.451 1.00 34.31 246 GLY A C 1
ATOM 1860 O O . GLY A 1 246 ? 28.362 5.259 -2.138 1.00 34.31 246 GLY A O 1
ATOM 1861 N N . PRO A 1 247 ? 28.967 3.229 -2.911 1.00 35.50 247 PRO A N 1
ATOM 1862 C CA . PRO A 1 247 ? 30.385 3.549 -3.082 1.00 35.50 247 PRO A CA 1
ATOM 1863 C C . PRO A 1 247 ? 30.666 4.383 -4.354 1.00 35.50 247 PRO A C 1
ATOM 1865 O O . PRO A 1 247 ? 29.871 4.361 -5.293 1.00 35.50 247 PRO A O 1
ATOM 1868 N N . PRO A 1 248 ? 31.795 5.119 -4.405 1.00 33.97 248 PRO A N 1
ATOM 1869 C CA . PRO A 1 248 ? 32.107 6.050 -5.490 1.00 33.97 248 PRO A CA 1
ATOM 1870 C C . PRO A 1 248 ? 32.748 5.375 -6.711 1.00 33.97 248 PRO A C 1
ATOM 1872 O O . PRO A 1 248 ? 33.439 4.364 -6.594 1.00 33.97 248 PRO A O 1
ATOM 1875 N N . GLY A 1 249 ? 32.571 5.997 -7.880 1.00 29.09 249 GLY A N 1
ATOM 1876 C CA . GLY A 1 249 ? 33.266 5.621 -9.112 1.00 29.09 249 GLY A CA 1
ATOM 1877 C C . GLY A 1 249 ? 34.718 6.108 -9.174 1.00 29.09 249 GLY A C 1
ATOM 1878 O O . GLY A 1 249 ? 35.130 7.008 -8.439 1.00 29.09 249 GLY A O 1
ATOM 1879 N N . LEU A 1 250 ? 35.476 5.530 -10.106 1.00 31.03 250 LEU A N 1
ATOM 1880 C CA . LEU A 1 250 ? 36.835 5.930 -10.467 1.00 31.03 250 LEU A CA 1
ATOM 1881 C C . LEU A 1 250 ? 36.916 6.116 -11.988 1.00 31.03 250 LEU A C 1
ATOM 1883 O O . LEU A 1 250 ? 36.638 5.182 -12.736 1.00 31.03 250 LEU A O 1
ATOM 1887 N N . GLY A 1 251 ? 37.319 7.311 -12.429 1.00 26.23 251 GLY A N 1
ATOM 1888 C CA . GLY A 1 251 ? 38.050 7.466 -13.693 1.00 26.23 251 GLY A CA 1
ATOM 1889 C C . GLY A 1 251 ? 39.519 7.060 -13.491 1.00 26.23 251 GLY A C 1
ATOM 1890 O O . GLY A 1 251 ? 39.909 6.653 -12.399 1.00 26.23 251 GLY A O 1
ATOM 1891 N N . ASP A 1 252 ? 40.412 7.174 -14.464 1.00 27.28 252 ASP A N 1
ATOM 1892 C CA . ASP A 1 252 ? 40.334 7.752 -15.812 1.00 27.28 252 ASP A CA 1
ATOM 1893 C C . ASP A 1 252 ? 41.497 7.139 -16.631 1.00 27.28 252 ASP A C 1
ATOM 1895 O O . ASP A 1 252 ? 42.430 6.591 -16.032 1.00 27.28 252 ASP A O 1
ATOM 1899 N N . GLY A 1 253 ? 41.499 7.230 -17.965 1.00 26.75 253 GLY A N 1
ATOM 1900 C CA . GLY A 1 253 ? 42.702 6.874 -18.726 1.00 26.75 253 GLY A CA 1
ATOM 1901 C C . GLY A 1 253 ? 42.562 6.578 -20.219 1.00 26.75 253 GLY A C 1
ATOM 1902 O O . GLY A 1 253 ? 42.175 5.479 -20.605 1.00 26.75 253 GLY A O 1
ATOM 1903 N N . GLY A 1 254 ? 43.117 7.481 -21.034 1.00 25.86 254 GLY A N 1
ATOM 1904 C CA . GLY A 1 254 ? 43.930 7.082 -22.192 1.00 25.86 254 GLY A CA 1
ATOM 1905 C C . GLY A 1 254 ? 43.323 7.324 -23.573 1.00 25.86 254 GLY A C 1
ATOM 1906 O O . GLY A 1 254 ? 42.534 6.529 -24.074 1.00 25.86 254 GLY A O 1
ATOM 1907 N N . SER A 1 255 ? 43.778 8.393 -24.225 1.00 27.95 255 SER A N 1
ATOM 1908 C CA . SER A 1 255 ? 43.575 8.658 -25.650 1.00 27.95 255 SER A CA 1
ATOM 1909 C C . SER A 1 255 ? 44.386 7.711 -26.547 1.00 27.95 255 SER A C 1
ATOM 1911 O O . SER A 1 255 ? 45.476 7.286 -26.175 1.00 27.95 255 SER A O 1
ATOM 1913 N N . ASP A 1 256 ? 43.907 7.448 -27.767 1.00 27.05 256 ASP A N 1
ATOM 1914 C CA . ASP A 1 256 ? 44.500 8.063 -28.969 1.00 27.05 256 ASP A CA 1
ATOM 1915 C C . ASP A 1 256 ? 43.690 7.768 -30.244 1.00 27.05 256 ASP A C 1
ATOM 1917 O O . ASP A 1 256 ? 42.759 6.962 -30.253 1.00 27.05 256 ASP A O 1
ATOM 1921 N N . ALA A 1 257 ? 43.980 8.521 -31.307 1.00 27.95 257 ALA A N 1
ATOM 1922 C CA . ALA A 1 257 ? 43.108 8.694 -32.467 1.00 27.95 257 ALA A CA 1
ATOM 1923 C C . ALA A 1 257 ? 43.677 8.133 -33.786 1.00 27.95 257 ALA A C 1
ATOM 1925 O O . ALA A 1 257 ? 44.878 7.909 -33.912 1.00 27.95 257 ALA A O 1
ATOM 1926 N N . ALA A 1 258 ? 42.781 8.080 -34.787 1.00 26.56 258 ALA A N 1
ATOM 1927 C CA . ALA A 1 258 ? 42.988 8.200 -36.245 1.00 26.56 258 ALA A CA 1
ATOM 1928 C C . ALA A 1 258 ? 42.557 6.988 -37.099 1.00 26.56 258 ALA A C 1
ATOM 1930 O O . ALA A 1 258 ? 42.887 5.843 -36.817 1.00 26.56 258 ALA A O 1
ATOM 1931 N N . GLY A 1 259 ? 41.857 7.279 -38.207 1.00 26.42 259 GLY A N 1
ATOM 1932 C CA . GLY A 1 259 ? 41.471 6.295 -39.229 1.00 26.42 259 GLY A CA 1
ATOM 1933 C C . GLY A 1 259 ? 40.188 6.670 -39.980 1.00 26.42 259 GLY A C 1
ATOM 1934 O O . GLY A 1 259 ? 39.120 6.151 -39.673 1.00 26.42 259 GLY A O 1
ATOM 1935 N N . MET A 1 260 ? 40.264 7.588 -40.950 1.00 26.77 260 MET A N 1
ATOM 1936 C CA . MET A 1 260 ? 39.091 8.035 -41.720 1.00 26.77 260 MET A CA 1
ATOM 1937 C C . MET A 1 260 ? 38.783 7.161 -42.950 1.00 26.77 260 MET A C 1
ATOM 1939 O O . MET A 1 260 ? 39.672 6.872 -43.741 1.00 26.77 260 MET A O 1
ATOM 1943 N N . SER A 1 261 ? 37.478 6.974 -43.185 1.00 27.11 261 SER A N 1
ATOM 1944 C CA . SER A 1 261 ? 36.806 6.897 -44.498 1.00 27.11 261 SER A CA 1
ATOM 1945 C C . SER A 1 261 ? 36.971 5.657 -45.396 1.00 27.11 261 SER A C 1
ATOM 1947 O O . SER A 1 261 ? 38.006 5.431 -46.016 1.00 27.11 261 SER A O 1
ATOM 1949 N N . ALA A 1 262 ? 35.837 4.989 -45.635 1.00 29.16 262 ALA A N 1
ATOM 1950 C CA . ALA A 1 262 ? 35.438 4.507 -46.960 1.00 29.16 262 ALA A CA 1
ATOM 1951 C C . ALA A 1 262 ? 33.906 4.639 -47.111 1.00 29.16 262 ALA A C 1
ATOM 1953 O O . ALA A 1 262 ? 33.175 4.598 -46.122 1.00 29.16 262 ALA A O 1
ATOM 1954 N N . LEU A 1 263 ? 33.426 4.856 -48.339 1.00 27.16 263 LEU A N 1
ATOM 1955 C CA . LEU A 1 263 ? 32.069 5.332 -48.647 1.00 27.16 263 LEU A CA 1
ATOM 1956 C C . LEU A 1 263 ? 31.168 4.238 -49.264 1.00 27.16 263 LEU A C 1
ATOM 1958 O O . LEU A 1 263 ? 31.651 3.430 -50.046 1.00 27.16 263 LEU A O 1
ATOM 1962 N N . HIS A 1 264 ? 29.856 4.333 -49.006 1.00 27.09 264 HIS A N 1
ATOM 1963 C CA . HIS A 1 264 ? 28.719 3.819 -49.804 1.00 27.09 264 HIS A CA 1
ATOM 1964 C C . HIS A 1 264 ? 28.712 2.367 -50.344 1.00 27.09 264 HIS A C 1
ATOM 1966 O O . HIS A 1 264 ? 29.361 2.052 -51.336 1.00 27.09 264 HIS A O 1
ATOM 1972 N N . CYS A 1 265 ? 27.698 1.597 -49.928 1.00 25.53 265 CYS A N 1
ATOM 1973 C CA . CYS A 1 265 ? 26.629 1.193 -50.860 1.00 25.53 265 CYS A CA 1
ATOM 1974 C C . CYS A 1 265 ? 25.313 0.918 -50.105 1.00 25.53 265 CYS A C 1
ATOM 1976 O O . CYS A 1 265 ? 25.326 0.785 -48.884 1.00 25.53 265 CYS A O 1
ATOM 1978 N N . ALA A 1 266 ? 24.178 0.908 -50.807 1.00 29.97 266 ALA A N 1
ATOM 1979 C CA . ALA A 1 266 ? 22.849 1.053 -50.204 1.00 29.97 266 ALA A CA 1
ATOM 1980 C C . ALA A 1 266 ? 21.910 -0.155 -50.408 1.00 29.97 266 ALA A C 1
ATOM 1982 O O . ALA A 1 266 ? 22.157 -1.034 -51.229 1.00 29.97 266 ALA A O 1
ATOM 1983 N N . THR A 1 267 ? 20.762 -0.081 -49.724 1.00 33.31 267 THR A N 1
ATOM 1984 C CA . THR A 1 267 ? 19.500 -0.823 -49.935 1.00 33.31 267 THR A CA 1
ATOM 1985 C C . THR A 1 267 ? 19.418 -2.301 -49.528 1.00 33.31 267 THR A C 1
ATOM 1987 O O . THR A 1 267 ? 19.884 -3.189 -50.228 1.00 33.31 267 THR A O 1
ATOM 1990 N N . ALA A 1 268 ? 18.617 -2.553 -48.487 1.00 32.09 268 ALA A N 1
ATOM 1991 C CA . ALA A 1 268 ? 17.509 -3.512 -48.541 1.00 32.09 268 ALA A CA 1
ATOM 1992 C C . ALA A 1 268 ? 16.453 -3.122 -47.489 1.00 32.09 268 ALA A C 1
ATOM 1994 O O . ALA A 1 268 ? 16.705 -3.217 -46.291 1.00 32.09 268 ALA A O 1
ATOM 1995 N N . ALA A 1 269 ? 15.271 -2.675 -47.925 1.00 38.34 269 ALA A N 1
ATOM 1996 C CA . ALA A 1 269 ? 14.148 -2.401 -47.027 1.00 38.34 269 ALA A CA 1
ATOM 1997 C C . ALA A 1 269 ? 13.452 -3.715 -46.637 1.00 38.34 269 ALA A C 1
ATOM 1999 O O . ALA A 1 269 ? 12.396 -4.063 -47.165 1.00 38.34 269 ALA A O 1
ATOM 2000 N N . GLY A 1 270 ? 14.072 -4.467 -45.729 1.00 34.28 270 GLY A N 1
ATOM 2001 C CA . GLY A 1 270 ? 13.356 -5.466 -44.944 1.00 34.28 270 GLY A CA 1
ATOM 2002 C C . GLY A 1 270 ? 12.494 -4.761 -43.899 1.00 34.28 270 GLY A C 1
ATOM 2003 O O . GLY A 1 270 ? 12.930 -3.774 -43.311 1.00 34.28 270 GLY A O 1
ATOM 2004 N N . SER A 1 271 ? 11.286 -5.268 -43.647 1.00 47.91 271 SER A N 1
ATOM 2005 C CA . SER A 1 271 ? 10.532 -4.894 -42.447 1.00 47.91 271 SER A CA 1
ATOM 2006 C C . SER A 1 271 ? 11.283 -5.437 -41.234 1.00 47.91 271 SER A C 1
ATOM 2008 O O . SER A 1 271 ? 11.083 -6.594 -40.860 1.00 47.91 271 SER A O 1
ATOM 2010 N N . ILE A 1 272 ? 12.176 -4.632 -40.657 1.00 47.03 272 ILE A N 1
ATOM 2011 C CA . ILE A 1 272 ? 12.870 -4.988 -39.421 1.00 47.03 272 ILE A CA 1
ATOM 2012 C C . ILE A 1 272 ? 11.798 -5.179 -38.343 1.00 47.03 272 ILE A C 1
ATOM 2014 O O . ILE A 1 272 ? 10.854 -4.392 -38.237 1.00 47.03 272 ILE A O 1
ATOM 2018 N N . ALA A 1 273 ? 11.877 -6.287 -37.610 1.00 57.28 273 ALA A N 1
ATOM 2019 C CA . ALA A 1 273 ? 10.934 -6.570 -36.543 1.00 57.28 273 ALA A CA 1
ATOM 2020 C C . ALA A 1 273 ? 11.241 -5.639 -35.364 1.00 57.28 273 ALA A C 1
ATOM 2022 O O . ALA A 1 273 ? 12.126 -5.951 -34.564 1.00 57.28 273 ALA A O 1
ATOM 2023 N N . ARG A 1 274 ? 10.509 -4.514 -35.296 1.00 73.50 274 ARG A N 1
ATOM 2024 C CA . ARG A 1 274 ? 10.611 -3.488 -34.248 1.00 73.50 274 ARG A CA 1
ATOM 2025 C C . ARG A 1 274 ? 10.855 -4.131 -32.886 1.00 73.50 274 ARG 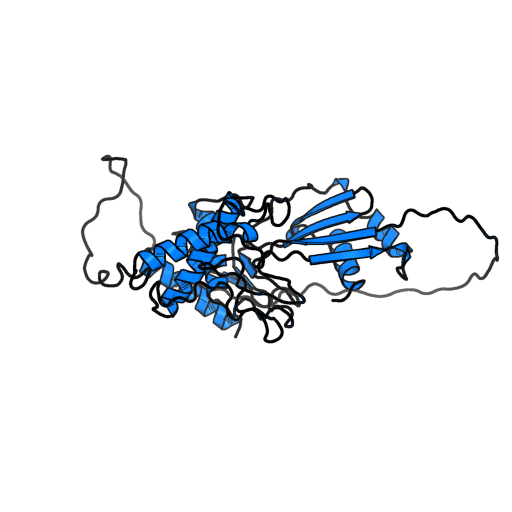A C 1
ATOM 2027 O O . ARG A 1 274 ? 10.036 -4.917 -32.401 1.00 73.50 274 ARG A O 1
ATOM 2034 N N . MET A 1 275 ? 11.977 -3.783 -32.267 1.00 85.81 275 MET A N 1
ATOM 2035 C CA . MET A 1 275 ? 12.365 -4.334 -30.975 1.00 85.81 275 MET A CA 1
ATOM 2036 C C . MET A 1 275 ? 11.778 -3.485 -29.842 1.00 85.81 275 MET A C 1
ATOM 2038 O O . MET A 1 275 ? 12.454 -2.638 -29.262 1.00 85.81 275 MET A O 1
ATOM 2042 N N . ASP A 1 276 ? 10.500 -3.728 -29.541 1.00 91.00 276 ASP A N 1
ATOM 2043 C CA . ASP A 1 276 ? 9.821 -3.139 -28.385 1.00 91.00 276 ASP A CA 1
ATOM 2044 C C . ASP A 1 276 ? 10.302 -3.798 -27.077 1.00 91.00 276 ASP A C 1
ATOM 2046 O O . ASP A 1 276 ? 10.213 -5.019 -26.896 1.00 91.00 276 ASP A O 1
ATOM 2050 N N . VAL A 1 277 ? 10.754 -2.967 -26.138 1.00 94.56 277 VAL A N 1
ATOM 2051 C CA . VAL A 1 277 ? 10.980 -3.309 -24.728 1.00 94.56 277 VAL A CA 1
ATOM 2052 C C . VAL A 1 277 ? 9.816 -2.744 -23.924 1.00 94.56 277 VAL A C 1
ATOM 2054 O O . VAL A 1 277 ? 9.562 -1.541 -23.965 1.00 94.56 277 VAL A O 1
ATOM 2057 N N . ILE A 1 278 ? 9.107 -3.591 -23.180 1.00 95.00 278 ILE A N 1
ATOM 2058 C CA . ILE A 1 278 ? 8.009 -3.181 -22.297 1.00 95.00 278 ILE A CA 1
ATOM 2059 C C . ILE A 1 278 ? 8.384 -3.541 -20.864 1.00 95.00 278 ILE A C 1
ATOM 2061 O O . ILE A 1 278 ? 8.630 -4.705 -20.557 1.00 95.00 278 ILE A O 1
ATOM 2065 N N . VAL A 1 279 ? 8.372 -2.548 -19.980 1.00 95.06 279 VAL A N 1
ATOM 2066 C CA . VAL A 1 279 ? 8.512 -2.732 -18.534 1.00 95.06 279 VAL A CA 1
ATOM 2067 C C . VAL A 1 279 ? 7.202 -2.307 -17.891 1.00 95.06 279 VAL A C 1
ATOM 2069 O O . VAL A 1 279 ? 6.719 -1.204 -18.134 1.00 95.06 279 VAL A O 1
ATOM 2072 N N . SER A 1 280 ? 6.626 -3.157 -17.051 1.00 93.19 280 SER A N 1
ATOM 2073 C CA . SER A 1 280 ? 5.495 -2.787 -16.202 1.00 93.19 280 SER A CA 1
ATOM 2074 C C . SER A 1 280 ? 5.797 -3.077 -14.739 1.00 93.19 280 SER A C 1
ATOM 2076 O O . SER A 1 280 ? 6.525 -4.015 -14.429 1.00 93.19 280 SER A O 1
ATOM 2078 N N . ARG A 1 281 ? 5.262 -2.245 -13.847 1.00 92.12 281 ARG A N 1
ATOM 2079 C CA . ARG A 1 281 ? 5.384 -2.361 -12.391 1.00 92.12 281 ARG A CA 1
ATOM 2080 C C . ARG A 1 281 ? 3.985 -2.384 -11.793 1.00 92.12 281 ARG A C 1
ATOM 2082 O O . ARG A 1 281 ? 3.196 -1.501 -12.120 1.00 92.12 281 ARG A O 1
ATOM 2089 N N . SER A 1 282 ? 3.703 -3.337 -10.916 1.00 89.56 282 SER A N 1
ATOM 2090 C CA . SER A 1 282 ? 2.464 -3.434 -10.130 1.00 89.56 282 SER A CA 1
ATOM 2091 C C . SER A 1 282 ? 2.776 -3.769 -8.665 1.00 89.56 282 SER A C 1
ATOM 2093 O O . SER A 1 282 ? 3.949 -3.902 -8.295 1.00 89.56 282 SER A O 1
ATOM 2095 N N . GLY A 1 283 ? 1.742 -3.864 -7.826 1.00 87.94 283 GLY A N 1
ATOM 2096 C CA . GLY A 1 283 ? 1.898 -3.971 -6.377 1.00 87.94 283 GLY A CA 1
ATOM 2097 C C . GLY A 1 283 ? 2.365 -2.657 -5.747 1.00 87.94 283 GLY A C 1
ATOM 2098 O O . GLY A 1 283 ? 2.166 -1.575 -6.309 1.00 87.94 283 GLY A O 1
ATOM 2099 N N . GLY A 1 284 ? 3.002 -2.764 -4.581 1.00 89.50 284 GLY A N 1
ATOM 2100 C CA . GLY A 1 284 ? 3.128 -1.642 -3.648 1.00 89.50 284 GLY A CA 1
ATOM 2101 C C . GLY A 1 284 ? 1.801 -1.341 -2.948 1.00 89.50 284 GLY A C 1
ATOM 2102 O O . GLY A 1 284 ? 0.752 -1.665 -3.491 1.00 89.50 284 GLY A O 1
ATOM 2103 N N .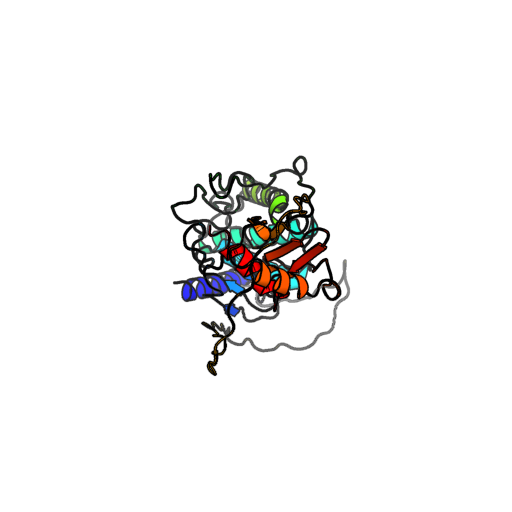 PHE A 1 285 ? 1.844 -0.647 -1.811 1.00 88.06 285 PHE A N 1
ATOM 2104 C CA . PHE A 1 285 ? 0.687 -0.290 -0.977 1.00 88.06 285 PHE A CA 1
ATOM 2105 C C . PHE A 1 285 ? -0.491 0.328 -1.747 1.00 88.06 285 PHE A C 1
ATOM 2107 O O . PHE A 1 285 ? -1.648 0.220 -1.346 1.00 88.06 285 PHE A O 1
ATOM 2114 N N . ALA A 1 286 ? -0.221 1.012 -2.861 1.00 85.88 286 ALA A N 1
ATOM 2115 C CA . ALA A 1 286 ? -1.246 1.622 -3.706 1.00 85.88 286 ALA A CA 1
ATOM 2116 C C . ALA A 1 286 ? -1.885 0.658 -4.736 1.00 85.88 286 ALA A C 1
ATOM 2118 O O . ALA A 1 286 ? -2.874 1.024 -5.364 1.00 85.88 286 ALA A O 1
ATOM 2119 N N . GLY A 1 287 ? -1.310 -0.525 -4.980 1.00 84.19 287 GLY A N 1
ATOM 2120 C CA . GLY A 1 287 ? -1.725 -1.483 -6.019 1.00 84.19 287 GLY A CA 1
ATOM 2121 C C . GLY A 1 287 ? -1.565 -0.996 -7.471 1.00 84.19 287 GLY A C 1
ATOM 2122 O O . GLY A 1 287 ? -1.926 -1.704 -8.412 1.00 84.19 287 GLY A O 1
ATOM 2123 N N . LEU A 1 288 ? -1.042 0.219 -7.686 1.00 86.00 288 LEU A N 1
ATOM 2124 C CA . LEU A 1 288 ? -1.089 0.914 -8.976 1.00 86.00 288 LEU A CA 1
ATOM 2125 C C . LEU A 1 288 ? -0.127 0.328 -10.018 1.00 86.00 288 LEU A C 1
ATOM 2127 O O . LEU A 1 288 ? 1.091 0.254 -9.820 1.00 86.00 288 LEU A O 1
ATOM 2131 N N . ARG A 1 289 ? -0.676 0.016 -11.196 1.00 88.75 289 ARG A N 1
ATOM 2132 C CA . ARG A 1 289 ? 0.074 -0.487 -12.350 1.00 88.75 289 ARG A CA 1
ATOM 2133 C C . ARG A 1 289 ? 0.609 0.661 -13.214 1.00 88.75 289 ARG A C 1
ATOM 2135 O O . ARG A 1 289 ? -0.166 1.424 -13.778 1.00 88.75 289 ARG A O 1
ATOM 2142 N N . ARG A 1 290 ? 1.932 0.748 -13.387 1.00 88.81 290 ARG A N 1
ATOM 2143 C CA . ARG A 1 290 ? 2.604 1.662 -14.338 1.00 88.81 290 ARG A CA 1
ATOM 2144 C C . ARG A 1 290 ? 3.265 0.866 -15.469 1.00 88.81 290 ARG A C 1
ATOM 2146 O O . ARG A 1 290 ? 3.722 -0.255 -15.244 1.00 88.81 290 ARG A O 1
ATOM 2153 N N . VAL A 1 291 ? 3.313 1.427 -16.679 1.00 92.25 291 VAL A N 1
ATOM 2154 C CA . VAL A 1 291 ? 3.901 0.790 -17.873 1.00 92.25 291 VAL A CA 1
ATOM 2155 C C . VAL A 1 291 ? 4.761 1.793 -18.633 1.00 92.25 291 VAL A C 1
ATOM 2157 O O . VAL A 1 291 ? 4.319 2.905 -18.896 1.00 92.25 291 VAL A O 1
ATOM 2160 N N . TRP A 1 292 ? 5.946 1.356 -19.046 1.00 94.00 292 TRP A N 1
ATOM 2161 C CA . TRP A 1 292 ? 6.862 2.073 -19.927 1.00 94.00 292 TRP A CA 1
ATOM 2162 C C . TRP A 1 292 ? 7.170 1.201 -21.151 1.00 94.00 292 TRP A C 1
ATOM 2164 O O . TRP A 1 292 ? 7.283 -0.025 -21.038 1.00 94.00 292 TRP A O 1
ATOM 2174 N N . ARG A 1 293 ? 7.306 1.814 -22.328 1.00 94.31 293 ARG A N 1
ATOM 2175 C CA . ARG A 1 293 ? 7.652 1.140 -23.587 1.00 94.31 293 ARG A CA 1
ATOM 2176 C C . ARG A 1 293 ? 8.723 1.912 -24.344 1.00 94.31 293 ARG A C 1
ATOM 2178 O O . ARG A 1 293 ? 8.552 3.089 -24.636 1.00 94.31 293 ARG A O 1
ATOM 2185 N N . VAL A 1 294 ? 9.774 1.220 -24.758 1.00 94.50 294 VAL A N 1
ATOM 2186 C CA . VAL A 1 294 ? 10.825 1.768 -25.619 1.00 94.50 294 VAL A CA 1
ATOM 2187 C C . VAL A 1 294 ? 10.868 0.990 -26.927 1.00 94.50 294 VAL A C 1
ATOM 2189 O O . VAL A 1 294 ? 11.048 -0.224 -26.913 1.00 94.50 294 VAL A O 1
ATOM 2192 N N . ASP A 1 295 ? 10.743 1.703 -28.047 1.00 92.69 295 ASP A N 1
ATOM 2193 C CA . ASP A 1 295 ? 11.200 1.213 -29.350 1.00 92.69 295 ASP A CA 1
ATOM 2194 C C . ASP A 1 295 ? 12.714 1.453 -29.421 1.00 92.69 295 ASP A C 1
ATOM 2196 O O . ASP A 1 295 ? 13.164 2.605 -29.460 1.00 92.69 295 ASP A O 1
ATOM 2200 N N . VAL A 1 296 ? 13.491 0.366 -29.383 1.00 91.81 296 VAL A N 1
ATOM 2201 C CA . VAL A 1 296 ? 14.963 0.390 -29.373 1.00 91.81 296 VAL A CA 1
ATOM 2202 C C . VAL A 1 296 ? 15.534 1.037 -30.638 1.00 91.81 296 VAL A C 1
ATO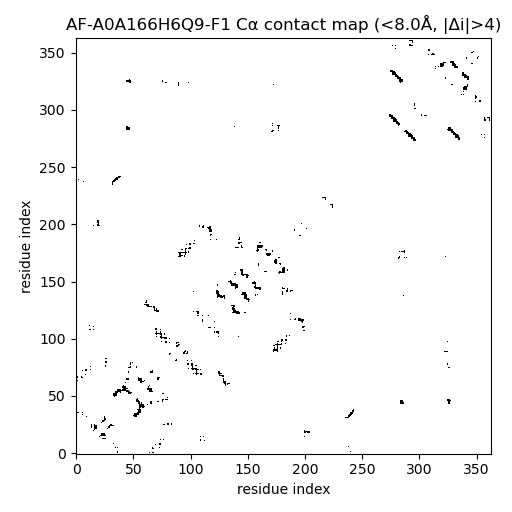M 2204 O O . VAL A 1 296 ? 16.566 1.699 -30.568 1.00 91.81 296 VAL A O 1
ATOM 2207 N N . GLU A 1 297 ? 14.852 0.904 -31.776 1.00 89.00 297 GLU A N 1
ATOM 2208 C CA . GLU A 1 297 ? 15.318 1.388 -33.086 1.00 89.00 297 GLU A CA 1
ATOM 2209 C C . GLU A 1 297 ? 15.169 2.909 -33.232 1.00 89.00 297 GLU A C 1
ATOM 2211 O O . GLU A 1 297 ? 15.772 3.521 -34.110 1.00 89.00 297 GLU A O 1
ATOM 2216 N N . GLN A 1 298 ? 14.390 3.535 -32.344 1.00 89.31 298 GLN A N 1
ATOM 2217 C CA . GLN A 1 298 ? 14.238 4.989 -32.256 1.00 89.31 298 GLN A CA 1
ATOM 2218 C C . GLN A 1 298 ? 15.168 5.625 -31.208 1.00 89.31 298 GLN A C 1
ATOM 2220 O O . GLN A 1 298 ? 15.137 6.842 -31.025 1.00 89.31 298 GLN A O 1
ATOM 2225 N N . GLN A 1 299 ? 15.991 4.835 -30.506 1.00 90.62 299 GLN A N 1
ATOM 2226 C CA . GLN A 1 299 ? 16.903 5.353 -29.485 1.00 90.62 299 GLN A CA 1
ATOM 2227 C C . GLN A 1 299 ? 18.216 5.854 -30.105 1.00 90.62 299 GLN A C 1
ATOM 2229 O O . GLN A 1 299 ? 18.773 5.190 -30.981 1.00 90.62 299 GLN A O 1
ATOM 2234 N N . PRO A 1 300 ? 18.774 6.984 -29.627 1.00 89.62 300 PRO A N 1
ATOM 2235 C CA . PRO A 1 300 ? 19.998 7.566 -30.187 1.00 89.62 300 PRO A CA 1
ATOM 2236 C C . PRO A 1 300 ? 21.240 6.677 -30.005 1.00 89.62 300 PRO A C 1
ATOM 2238 O O . PRO A 1 300 ? 22.254 6.896 -30.664 1.00 89.62 300 PRO A O 1
ATOM 2241 N N . ASP A 1 301 ? 21.171 5.687 -29.114 1.00 92.44 301 ASP A N 1
ATOM 2242 C CA . ASP A 1 301 ? 22.239 4.749 -28.784 1.00 92.44 301 ASP A CA 1
ATOM 2243 C C . ASP A 1 301 ? 21.793 3.275 -28.898 1.00 92.44 301 ASP A C 1
ATOM 2245 O O . ASP A 1 301 ? 22.160 2.433 -28.078 1.00 92.44 301 ASP A O 1
ATOM 2249 N N . GLU A 1 302 ? 21.026 2.953 -29.950 1.00 91.12 302 GLU A N 1
ATOM 2250 C CA . GLU A 1 302 ? 20.523 1.610 -30.313 1.00 91.12 302 GLU A CA 1
ATOM 2251 C C . GLU A 1 302 ? 21.525 0.468 -30.042 1.00 91.12 302 GLU A C 1
ATOM 2253 O O . GLU A 1 302 ? 21.166 -0.573 -29.489 1.00 91.12 302 GLU A O 1
ATOM 2258 N N . ARG A 1 303 ? 22.806 0.655 -30.385 1.00 91.75 303 ARG A N 1
ATOM 2259 C CA . ARG A 1 303 ? 23.848 -0.357 -30.156 1.00 91.75 303 ARG A CA 1
ATOM 2260 C C . ARG A 1 303 ? 24.009 -0.713 -28.672 1.00 91.75 303 ARG A C 1
ATOM 2262 O O . ARG A 1 303 ? 24.079 -1.894 -28.350 1.00 91.75 303 ARG A O 1
ATOM 2269 N N . ALA A 1 304 ? 24.043 0.282 -27.787 1.00 94.19 304 ALA A N 1
ATOM 2270 C CA . ALA A 1 304 ? 24.183 0.063 -26.348 1.00 94.19 304 ALA A CA 1
ATOM 2271 C C . ALA A 1 304 ? 22.926 -0.600 -25.757 1.00 94.19 304 ALA A C 1
ATOM 2273 O O . ALA A 1 304 ? 23.033 -1.434 -24.862 1.00 94.19 304 ALA A O 1
ATOM 2274 N N . TRP A 1 305 ? 21.743 -0.307 -26.309 1.00 94.50 305 TRP A N 1
ATOM 2275 C CA . TRP A 1 305 ? 20.525 -1.057 -25.995 1.00 94.50 305 TRP A CA 1
ATOM 2276 C C . TRP A 1 305 ? 20.629 -2.528 -26.402 1.00 94.50 305 TRP A C 1
ATOM 2278 O O . TRP A 1 305 ? 20.312 -3.394 -25.596 1.00 94.50 305 TRP A O 1
ATOM 2288 N N . ARG A 1 306 ? 21.094 -2.837 -27.619 1.00 92.94 306 ARG A N 1
ATOM 2289 C CA . ARG A 1 306 ? 21.256 -4.231 -28.072 1.00 92.94 306 ARG A CA 1
ATOM 2290 C C . ARG A 1 306 ? 22.306 -4.992 -27.253 1.00 92.94 306 ARG A C 1
ATOM 2292 O O . ARG A 1 306 ? 22.088 -6.161 -26.951 1.00 92.94 306 ARG A O 1
ATOM 2299 N N . GLU A 1 307 ? 23.398 -4.336 -26.860 1.00 94.06 307 GLU A N 1
ATOM 2300 C CA . GLU A 1 307 ? 24.424 -4.912 -25.975 1.00 94.06 307 GLU A CA 1
ATOM 2301 C C . GLU A 1 307 ? 23.867 -5.201 -24.565 1.00 94.06 307 GLU A C 1
ATOM 2303 O O . GLU A 1 307 ? 24.076 -6.301 -24.056 1.00 94.06 307 GLU A O 1
ATOM 2308 N N . LEU A 1 308 ? 23.084 -4.287 -23.974 1.00 95.06 308 LEU A N 1
ATOM 2309 C CA . LEU A 1 308 ? 22.395 -4.507 -22.692 1.00 95.06 308 LEU A CA 1
ATOM 2310 C C . LEU A 1 308 ? 21.340 -5.622 -22.777 1.00 95.06 308 LEU A C 1
ATOM 2312 O O . LEU A 1 308 ? 21.291 -6.498 -21.923 1.00 95.06 308 LEU A O 1
ATOM 2316 N N . LEU A 1 309 ? 20.504 -5.629 -23.816 1.00 94.12 309 LEU A N 1
ATOM 2317 C CA . LEU A 1 309 ? 19.457 -6.645 -23.991 1.00 94.12 309 LEU A CA 1
ATOM 2318 C C . LEU A 1 309 ? 20.038 -8.053 -24.203 1.00 94.12 309 LEU A C 1
ATOM 2320 O O . LEU A 1 309 ? 19.408 -9.035 -23.812 1.00 94.12 309 LEU A O 1
ATOM 2324 N N . GLY A 1 310 ? 21.238 -8.146 -24.786 1.00 91.94 310 GLY A N 1
ATOM 2325 C CA . GLY A 1 310 ? 21.991 -9.390 -24.945 1.00 91.94 310 GLY A CA 1
ATOM 2326 C C . GLY A 1 310 ? 22.753 -9.856 -23.698 1.00 91.94 310 GLY A C 1
ATOM 2327 O O . GLY A 1 310 ? 23.219 -10.993 -23.693 1.00 91.94 310 GLY A O 1
ATOM 2328 N N . SER A 1 311 ? 22.888 -9.024 -22.657 1.00 93.00 311 SER A N 1
ATOM 2329 C CA . SER A 1 311 ? 23.531 -9.394 -21.382 1.00 93.00 311 SER A CA 1
ATOM 2330 C C . SER A 1 311 ? 22.541 -9.766 -20.271 1.00 93.00 311 SER A C 1
ATOM 2332 O O . SER A 1 311 ? 22.962 -10.167 -19.185 1.00 93.00 311 SER A O 1
ATOM 2334 N N . LEU A 1 312 ? 21.234 -9.659 -20.533 1.00 93.19 312 LEU A N 1
ATOM 2335 C CA . LEU A 1 312 ? 20.181 -10.029 -19.590 1.00 93.19 312 LEU A CA 1
ATOM 2336 C C . LEU A 1 312 ? 20.199 -11.544 -19.302 1.00 93.19 312 LEU A C 1
ATOM 2338 O O . LEU A 1 312 ? 20.110 -12.338 -20.244 1.00 93.19 312 LEU A O 1
ATOM 2342 N N . PRO A 1 313 ? 20.256 -11.968 -18.025 1.00 90.81 313 PRO A N 1
ATOM 2343 C CA . PRO A 1 313 ? 20.333 -13.378 -17.648 1.00 90.81 313 PRO A CA 1
ATOM 2344 C C . PRO A 1 313 ? 18.938 -14.026 -17.673 1.00 90.81 313 PRO A C 1
ATOM 2346 O O . PRO A 1 313 ? 18.349 -14.330 -16.638 1.00 90.81 313 PRO A O 1
ATOM 2349 N N . TRP A 1 314 ? 18.374 -14.197 -18.873 1.00 89.00 314 TRP A N 1
ATOM 2350 C CA . TRP A 1 314 ? 17.034 -14.769 -19.070 1.00 89.00 314 TRP A CA 1
ATOM 2351 C C . TRP A 1 314 ? 16.906 -16.213 -18.569 1.00 89.00 314 TRP A C 1
ATOM 2353 O O . TRP A 1 314 ? 15.837 -16.581 -18.091 1.00 89.00 314 TRP A O 1
ATOM 2363 N N . ASP A 1 315 ? 17.974 -17.008 -18.677 1.00 84.25 315 ASP A N 1
ATOM 2364 C CA . ASP A 1 315 ? 17.978 -18.428 -18.299 1.00 84.25 315 ASP A CA 1
ATOM 2365 C C . ASP A 1 315 ? 18.137 -18.648 -16.780 1.00 84.25 315 ASP A C 1
ATOM 2367 O O . ASP A 1 315 ? 17.718 -19.686 -16.270 1.00 84.25 315 ASP A O 1
ATOM 2371 N N . ASP A 1 316 ? 18.705 -17.674 -16.055 1.00 75.56 316 ASP A N 1
ATOM 2372 C CA . ASP A 1 316 ? 18.926 -17.737 -14.598 1.00 75.56 316 ASP A CA 1
ATOM 2373 C C . ASP A 1 316 ? 17.756 -17.143 -13.785 1.00 75.56 316 ASP A C 1
ATOM 2375 O O . ASP A 1 316 ? 17.777 -17.155 -12.553 1.00 75.56 316 ASP A O 1
ATOM 2379 N N . ALA A 1 317 ? 16.742 -16.581 -14.448 1.00 69.50 317 ALA A N 1
ATOM 2380 C CA . ALA A 1 317 ? 15.610 -15.958 -13.776 1.00 69.50 317 ALA A CA 1
ATOM 2381 C C . ALA A 1 317 ? 14.542 -16.994 -13.377 1.00 69.50 317 ALA A C 1
ATOM 2383 O O . ALA A 1 317 ? 13.826 -17.525 -14.229 1.00 69.50 317 ALA A O 1
ATOM 2384 N N . ASP A 1 318 ? 14.374 -17.213 -12.068 1.00 63.47 318 ASP A N 1
ATOM 2385 C CA . ASP A 1 318 ? 13.288 -18.010 -11.474 1.00 63.47 318 ASP A CA 1
ATOM 2386 C C . ASP A 1 318 ? 11.911 -17.347 -11.736 1.00 63.47 318 ASP A C 1
ATOM 2388 O O . ASP A 1 318 ? 11.370 -16.608 -10.917 1.00 63.47 318 ASP A O 1
ATOM 2392 N N . GLY A 1 319 ? 11.348 -17.591 -12.924 1.00 61.41 319 GLY A N 1
ATOM 2393 C CA . GLY A 1 319 ? 10.342 -16.750 -13.595 1.00 61.41 319 GLY A CA 1
ATOM 2394 C C . GLY A 1 319 ? 8.913 -16.622 -13.028 1.00 61.41 319 GLY A C 1
ATOM 2395 O O . GLY A 1 319 ? 8.002 -16.384 -13.818 1.00 61.41 319 GLY A O 1
ATOM 2396 N N . ASP A 1 320 ? 8.683 -16.745 -11.717 1.00 66.19 320 ASP A N 1
ATOM 2397 C CA . ASP A 1 320 ? 7.484 -16.207 -11.032 1.00 66.19 320 ASP A CA 1
ATOM 2398 C C . ASP A 1 320 ? 7.775 -15.958 -9.540 1.00 66.19 320 ASP A C 1
ATOM 2400 O O . ASP A 1 320 ? 7.255 -16.656 -8.662 1.00 66.19 320 ASP A O 1
ATOM 2404 N N . SER A 1 321 ? 8.624 -14.968 -9.238 1.00 66.25 321 SER A N 1
ATOM 2405 C CA . SER A 1 321 ? 8.963 -14.595 -7.860 1.00 66.25 321 SER A CA 1
ATOM 2406 C C . SER A 1 321 ? 7.696 -14.367 -7.015 1.00 66.25 321 SER A C 1
ATOM 2408 O O . SER A 1 321 ? 6.851 -13.535 -7.373 1.00 66.25 321 SER A O 1
ATOM 2410 N N . PRO A 1 322 ? 7.514 -15.073 -5.880 1.00 65.00 322 PRO A N 1
ATOM 2411 C CA . PRO A 1 322 ? 6.332 -14.909 -5.046 1.00 65.00 322 PRO A CA 1
ATOM 2412 C C . PRO A 1 322 ? 6.350 -13.523 -4.392 1.00 65.00 322 PRO A C 1
ATOM 2414 O O . PRO A 1 322 ? 7.078 -13.287 -3.426 1.00 65.00 322 PRO A O 1
ATOM 2417 N N . GLY A 1 323 ? 5.545 -12.603 -4.935 1.00 69.25 323 GLY A N 1
ATOM 2418 C CA . GLY A 1 323 ? 5.465 -11.230 -4.441 1.00 69.25 323 GLY A CA 1
ATOM 2419 C C . GLY A 1 323 ? 5.147 -11.177 -2.944 1.00 69.25 323 GLY A C 1
ATOM 2420 O O . GLY A 1 323 ? 4.290 -11.914 -2.451 1.00 69.25 323 GLY A O 1
ATOM 2421 N N . ARG A 1 324 ? 5.867 -10.310 -2.231 1.00 84.62 324 ARG A N 1
ATOM 2422 C CA . ARG A 1 324 ? 5.663 -10.025 -0.806 1.00 84.62 324 ARG A CA 1
ATOM 2423 C C . ARG A 1 324 ? 4.613 -8.917 -0.622 1.00 84.62 324 ARG A C 1
ATOM 2425 O O . ARG A 1 324 ? 4.452 -8.128 -1.554 1.00 84.62 324 ARG A O 1
ATOM 2432 N N . PRO A 1 325 ? 3.983 -8.820 0.565 1.00 87.00 325 PRO A N 1
ATOM 2433 C CA . PRO A 1 325 ? 3.115 -7.698 0.913 1.00 87.00 325 PRO A CA 1
ATOM 2434 C C . PRO A 1 325 ? 3.748 -6.340 0.619 1.00 87.00 325 PRO A C 1
ATOM 2436 O O . PRO A 1 325 ? 4.946 -6.166 0.867 1.00 87.00 325 PRO A O 1
ATOM 2439 N N . ASP A 1 326 ? 2.968 -5.441 0.018 1.00 88.25 326 ASP A N 1
ATOM 2440 C CA . ASP A 1 326 ? 3.338 -4.071 -0.362 1.00 88.25 326 ASP A CA 1
ATOM 2441 C C . ASP A 1 326 ? 4.658 -3.911 -1.136 1.00 88.25 326 ASP A C 1
ATOM 2443 O O . ASP A 1 326 ? 5.214 -2.817 -1.254 1.00 88.25 326 ASP A O 1
ATOM 2447 N N . ARG A 1 327 ? 5.188 -4.976 -1.748 1.00 91.62 327 ARG A N 1
ATOM 2448 C CA . ARG A 1 327 ? 6.367 -4.880 -2.619 1.00 91.62 327 ARG A CA 1
ATOM 2449 C C . ARG A 1 327 ? 5.976 -4.668 -4.067 1.00 91.62 327 ARG A C 1
ATOM 2451 O O . ARG A 1 327 ? 5.043 -5.283 -4.577 1.00 91.62 327 ARG A O 1
ATOM 2458 N N . PHE A 1 328 ? 6.766 -3.850 -4.758 1.00 92.12 328 PHE A N 1
ATOM 2459 C CA . PHE A 1 328 ? 6.678 -3.766 -6.205 1.00 92.12 328 PHE A CA 1
ATOM 2460 C C . PHE A 1 328 ? 7.147 -5.068 -6.855 1.00 92.12 328 PHE A C 1
ATOM 2462 O O . PHE A 1 328 ? 8.188 -5.633 -6.502 1.00 92.12 328 PHE A O 1
ATOM 2469 N N . VAL A 1 329 ? 6.385 -5.497 -7.856 1.00 90.75 329 VAL A N 1
ATOM 2470 C CA . VAL A 1 329 ? 6.741 -6.574 -8.775 1.00 90.75 329 VAL A CA 1
ATOM 2471 C C . VAL A 1 329 ? 6.827 -5.977 -10.173 1.00 90.75 329 VAL A C 1
ATOM 2473 O O . VAL A 1 329 ? 5.971 -5.193 -10.588 1.00 90.75 329 VAL A O 1
ATOM 2476 N N . TYR A 1 330 ? 7.882 -6.336 -10.891 1.00 91.94 330 TYR A N 1
ATOM 2477 C CA . TYR A 1 330 ? 8.167 -5.864 -12.233 1.00 91.94 330 TYR A CA 1
ATOM 2478 C C . TYR A 1 330 ? 8.000 -7.009 -13.221 1.00 91.94 330 TYR A C 1
ATOM 2480 O O . TYR A 1 330 ? 8.481 -8.118 -13.002 1.00 91.94 330 TYR A O 1
ATOM 2488 N N . GLU A 1 331 ? 7.334 -6.728 -14.331 1.00 92.50 331 GLU A N 1
ATOM 2489 C CA . GLU A 1 331 ? 7.264 -7.617 -15.477 1.00 92.50 331 GLU A CA 1
ATOM 2490 C C . GLU A 1 331 ? 7.944 -6.946 -16.667 1.00 92.50 331 GLU A C 1
ATOM 2492 O O . GLU A 1 331 ? 7.581 -5.834 -17.065 1.00 92.50 331 GLU A O 1
ATOM 2497 N N . ILE A 1 332 ? 8.922 -7.642 -17.236 1.00 94.12 332 ILE A N 1
ATOM 2498 C CA . ILE A 1 332 ? 9.741 -7.175 -18.350 1.00 94.12 332 ILE A CA 1
ATOM 2499 C C . ILE A 1 332 ? 9.455 -8.088 -19.542 1.00 94.12 332 ILE A C 1
ATOM 2501 O O . ILE A 1 332 ? 9.562 -9.312 -19.439 1.00 94.12 332 ILE A O 1
ATOM 2505 N N . ARG A 1 333 ? 9.084 -7.494 -20.680 1.00 93.75 333 ARG A N 1
ATOM 2506 C CA . ARG A 1 333 ? 8.851 -8.189 -21.951 1.00 93.75 333 ARG A CA 1
ATOM 2507 C C . ARG A 1 333 ? 9.761 -7.614 -23.030 1.00 93.75 333 ARG A C 1
ATOM 2509 O O . ARG A 1 333 ? 9.764 -6.403 -23.252 1.00 93.75 333 ARG A O 1
ATOM 2516 N N . VAL A 1 334 ? 10.495 -8.484 -23.714 1.00 92.75 334 VAL A N 1
ATOM 2517 C CA . VAL A 1 334 ? 11.379 -8.139 -24.835 1.00 92.75 334 VAL A CA 1
ATOM 2518 C C . VAL A 1 334 ? 11.184 -9.186 -25.922 1.00 92.75 334 VAL A C 1
ATOM 2520 O O . VAL A 1 334 ? 11.569 -10.341 -25.751 1.00 92.75 334 VAL A O 1
ATOM 2523 N N . GLN A 1 335 ? 10.577 -8.791 -27.044 1.00 87.00 335 GLN A N 1
ATOM 2524 C CA . GLN A 1 335 ? 10.220 -9.707 -28.137 1.00 87.00 335 GLN A CA 1
ATOM 2525 C C . GLN A 1 335 ? 9.427 -10.934 -27.627 1.00 87.00 335 GLN A C 1
ATOM 2527 O O . GLN A 1 335 ? 8.279 -10.789 -27.211 1.00 87.00 335 GLN A O 1
ATOM 2532 N N . THR A 1 336 ? 10.017 -12.134 -27.658 1.00 86.38 336 THR A N 1
ATOM 2533 C CA . THR A 1 336 ? 9.418 -13.392 -27.173 1.00 86.38 336 THR A CA 1
ATOM 2534 C C . THR A 1 336 ? 9.690 -13.688 -25.698 1.00 86.38 336 THR A C 1
ATOM 2536 O O . THR A 1 336 ? 9.071 -14.595 -25.145 1.00 86.38 336 THR A O 1
ATOM 2539 N N . HIS A 1 337 ? 10.605 -12.962 -25.055 1.00 89.69 337 HIS A N 1
ATOM 2540 C CA . HIS A 1 337 ? 10.973 -13.177 -23.660 1.00 89.69 337 HIS A CA 1
ATOM 2541 C C . HIS A 1 337 ? 10.050 -12.387 -22.717 1.00 89.69 337 HIS A C 1
ATOM 2543 O O . HIS A 1 337 ? 9.740 -11.218 -22.963 1.00 89.69 337 HIS A O 1
ATOM 2549 N N . ARG A 1 338 ? 9.626 -13.026 -21.620 1.00 91.31 338 ARG A N 1
ATOM 2550 C CA . ARG A 1 338 ? 8.874 -12.442 -20.496 1.00 91.31 338 ARG A CA 1
ATOM 2551 C C . ARG A 1 338 ? 9.527 -12.933 -19.209 1.00 91.31 338 ARG A C 1
ATOM 2553 O O . ARG A 1 338 ? 9.744 -14.131 -19.071 1.00 91.31 338 ARG A O 1
ATOM 2560 N N . VAL A 1 339 ? 9.793 -12.028 -18.276 1.00 91.25 339 VAL A N 1
ATOM 2561 C CA . VAL A 1 339 ? 10.234 -12.357 -16.914 1.00 91.25 339 VAL A CA 1
ATOM 2562 C C . VAL A 1 339 ? 9.446 -11.524 -15.909 1.00 91.25 339 VAL A C 1
ATOM 2564 O O . VAL A 1 339 ? 9.034 -10.400 -16.212 1.00 91.25 339 VAL A O 1
ATOM 2567 N N . ARG A 1 340 ? 9.229 -12.082 -14.718 1.00 89.50 340 ARG A N 1
ATOM 2568 C CA . ARG A 1 340 ? 8.585 -11.419 -13.585 1.00 89.50 340 ARG A CA 1
ATOM 2569 C C . ARG A 1 340 ? 9.525 -11.482 -12.385 1.00 89.50 340 ARG A C 1
ATOM 2571 O O . ARG A 1 340 ? 9.927 -12.571 -12.002 1.00 89.50 340 ARG A O 1
ATOM 2578 N N . LEU A 1 341 ? 9.872 -10.322 -11.835 1.00 90.12 341 LEU A N 1
ATOM 2579 C CA . LEU A 1 341 ? 10.886 -10.144 -10.794 1.00 90.12 341 LEU A CA 1
ATOM 2580 C C . LEU A 1 341 ? 10.313 -9.288 -9.660 1.00 90.12 341 LEU A C 1
ATOM 2582 O O . LEU A 1 341 ? 9.682 -8.258 -9.916 1.00 90.12 341 LEU A O 1
ATOM 2586 N N . GLY A 1 342 ? 10.546 -9.661 -8.405 1.00 89.19 342 GLY A N 1
ATOM 2587 C CA . GLY A 1 342 ? 10.339 -8.754 -7.281 1.00 89.19 342 GLY A CA 1
ATOM 2588 C C . GLY A 1 342 ? 11.376 -7.628 -7.287 1.00 89.19 342 GLY A C 1
ATOM 2589 O O . GLY A 1 342 ? 12.474 -7.758 -7.823 1.00 89.19 342 GLY A O 1
ATOM 2590 N N . GLU A 1 343 ? 11.064 -6.498 -6.656 1.00 87.75 343 GLU A N 1
ATOM 2591 C CA . GLU A 1 343 ? 11.977 -5.346 -6.605 1.00 87.75 343 GLU A CA 1
ATOM 2592 C C . GLU A 1 343 ? 13.375 -5.662 -6.033 1.00 87.75 343 GLU A C 1
ATOM 2594 O O . GLU A 1 343 ? 14.362 -5.043 -6.434 1.00 87.75 343 GLU A O 1
ATOM 2599 N N . SER A 1 344 ? 13.474 -6.627 -5.113 1.00 85.50 344 SER A N 1
ATOM 2600 C CA . SER A 1 344 ? 14.751 -7.095 -4.557 1.00 85.50 344 SER A CA 1
ATOM 2601 C C . SER A 1 344 ? 15.597 -7.915 -5.532 1.00 85.50 344 SER A C 1
ATOM 2603 O O . SER A 1 344 ? 16.791 -8.057 -5.295 1.00 85.50 344 SER A O 1
ATOM 2605 N N . GLU A 1 345 ? 14.991 -8.451 -6.592 1.00 87.81 345 GLU A N 1
ATOM 2606 C CA . GLU A 1 345 ? 15.641 -9.234 -7.655 1.00 87.81 345 GLU A CA 1
ATOM 2607 C C . GLU A 1 345 ? 15.969 -8.363 -8.882 1.00 87.81 345 GLU A C 1
ATOM 2609 O O . GLU A 1 345 ? 16.658 -8.804 -9.797 1.00 87.81 345 GLU A O 1
ATOM 2614 N N . LEU A 1 346 ? 15.531 -7.096 -8.898 1.00 88.81 346 LEU A N 1
ATOM 2615 C CA . LEU A 1 346 ? 16.063 -6.097 -9.822 1.00 88.81 346 LEU A CA 1
ATOM 2616 C C . LEU A 1 346 ? 17.463 -5.663 -9.376 1.00 88.81 346 LEU A C 1
ATOM 2618 O O . LEU A 1 346 ? 17.630 -4.637 -8.705 1.00 88.81 346 LEU A O 1
ATOM 2622 N N . ASP A 1 347 ? 18.475 -6.411 -9.787 1.00 89.31 347 ASP A N 1
ATOM 2623 C CA . ASP A 1 347 ? 19.882 -6.031 -9.710 1.00 89.31 347 ASP A CA 1
ATOM 2624 C C . ASP A 1 347 ? 20.549 -6.038 -11.101 1.00 89.31 347 ASP A C 1
ATOM 2626 O O . ASP A 1 347 ? 19.879 -6.193 -12.126 1.00 89.31 347 ASP A O 1
ATOM 2630 N N . GLY A 1 348 ? 21.852 -5.740 -11.141 1.00 92.25 348 GLY A N 1
ATOM 2631 C CA . GLY A 1 348 ? 22.679 -5.796 -12.351 1.00 92.25 348 GLY A CA 1
ATOM 2632 C C . GLY A 1 348 ? 22.022 -5.213 -13.611 1.00 92.25 348 GLY A C 1
ATOM 2633 O O . GLY A 1 348 ? 21.530 -4.081 -13.618 1.00 92.25 348 GLY A O 1
ATOM 2634 N N . ALA A 1 349 ? 22.011 -6.019 -14.676 1.00 93.50 349 ALA A N 1
ATOM 2635 C CA . ALA A 1 349 ? 21.458 -5.652 -15.977 1.00 93.50 349 ALA A CA 1
ATOM 2636 C C . ALA A 1 349 ? 19.925 -5.463 -15.962 1.00 93.50 349 ALA A C 1
ATOM 2638 O O . ALA A 1 349 ? 19.409 -4.648 -16.728 1.00 93.50 349 ALA A O 1
ATOM 2639 N N . TRP A 1 350 ? 19.187 -6.137 -15.066 1.00 94.06 350 TRP A N 1
ATOM 2640 C CA . TRP A 1 350 ? 17.741 -5.922 -14.913 1.00 94.06 350 TRP A CA 1
ATOM 2641 C C . TRP A 1 350 ? 17.434 -4.520 -14.395 1.00 94.06 350 TRP A C 1
ATOM 2643 O O . TRP A 1 350 ? 16.556 -3.839 -14.929 1.00 94.06 350 TRP A O 1
ATOM 2653 N N . ARG A 1 351 ? 18.178 -4.060 -13.382 1.00 94.12 351 ARG A N 1
ATOM 2654 C CA . ARG A 1 351 ? 18.033 -2.698 -12.855 1.00 94.12 351 ARG A CA 1
ATOM 2655 C C . ARG A 1 351 ? 18.427 -1.654 -13.892 1.00 94.12 351 ARG A C 1
ATOM 2657 O O . ARG A 1 351 ? 17.668 -0.709 -14.096 1.00 94.12 351 ARG A O 1
ATOM 2664 N N . GLU A 1 352 ? 19.556 -1.852 -14.578 1.00 95.06 352 GLU A N 1
ATOM 2665 C CA . GLU A 1 352 ? 19.984 -0.950 -15.653 1.00 95.06 352 GLU A CA 1
ATOM 2666 C C . GLU A 1 352 ? 18.902 -0.823 -16.733 1.00 95.06 352 GLU A C 1
ATOM 2668 O O . GLU A 1 352 ? 18.536 0.294 -17.099 1.00 95.06 352 GLU A O 1
ATOM 2673 N N . LEU A 1 353 ? 18.321 -1.940 -17.186 1.00 95.31 353 LEU A N 1
ATOM 2674 C CA . LEU A 1 353 ? 17.242 -1.932 -18.172 1.00 95.31 353 LEU A CA 1
ATOM 2675 C C . LEU A 1 353 ? 16.022 -1.137 -17.693 1.00 95.31 353 LEU A C 1
ATOM 2677 O O . LEU A 1 353 ? 15.525 -0.283 -18.427 1.00 95.31 353 LEU A O 1
ATOM 2681 N N . VAL A 1 354 ? 15.540 -1.398 -16.475 1.00 94.25 354 VAL A N 1
ATOM 2682 C CA . VAL A 1 354 ? 14.352 -0.731 -15.918 1.00 94.25 354 VAL A CA 1
ATOM 2683 C C . VAL A 1 354 ? 14.572 0.778 -15.802 1.00 94.25 354 VAL A C 1
ATOM 2685 O O . VAL A 1 354 ? 13.723 1.555 -16.243 1.00 94.25 354 VAL A O 1
ATOM 2688 N N . ASP A 1 355 ? 15.714 1.213 -15.269 1.00 93.44 355 ASP A N 1
ATOM 2689 C CA . ASP A 1 355 ? 16.013 2.639 -15.110 1.00 93.44 355 ASP A CA 1
ATOM 2690 C C . ASP A 1 355 ? 16.248 3.338 -16.458 1.00 93.44 355 ASP A C 1
ATOM 2692 O O . ASP A 1 355 ? 15.788 4.465 -16.660 1.00 93.44 355 ASP A O 1
ATOM 2696 N N . ARG A 1 356 ? 16.870 2.654 -17.425 1.00 93.94 356 ARG A N 1
ATOM 2697 C CA . ARG A 1 356 ? 17.068 3.151 -18.794 1.00 93.94 356 ARG A CA 1
ATOM 2698 C C . ARG A 1 356 ? 15.742 3.300 -19.550 1.00 93.94 356 ARG A C 1
ATOM 2700 O O . ARG A 1 356 ? 15.532 4.323 -20.200 1.00 93.94 356 ARG A O 1
ATOM 2707 N N . VAL A 1 357 ? 14.821 2.342 -19.412 1.00 93.69 357 VAL A N 1
ATOM 2708 C CA . VAL A 1 357 ? 13.460 2.404 -19.982 1.00 93.69 357 VAL A CA 1
ATOM 2709 C C . VAL A 1 357 ? 12.651 3.549 -19.368 1.00 93.69 357 VAL A C 1
ATOM 2711 O O . VAL A 1 357 ? 12.084 4.353 -20.107 1.00 93.69 357 VAL A O 1
ATOM 2714 N N . LYS A 1 358 ? 12.660 3.692 -18.036 1.00 91.06 358 LYS A N 1
ATOM 2715 C CA . LYS A 1 358 ? 12.006 4.814 -17.335 1.00 91.06 358 LYS A CA 1
ATOM 2716 C C . LYS A 1 358 ? 12.573 6.175 -17.753 1.00 91.06 358 LYS A C 1
ATOM 2718 O O . LYS A 1 358 ? 11.827 7.138 -17.862 1.00 91.06 358 LY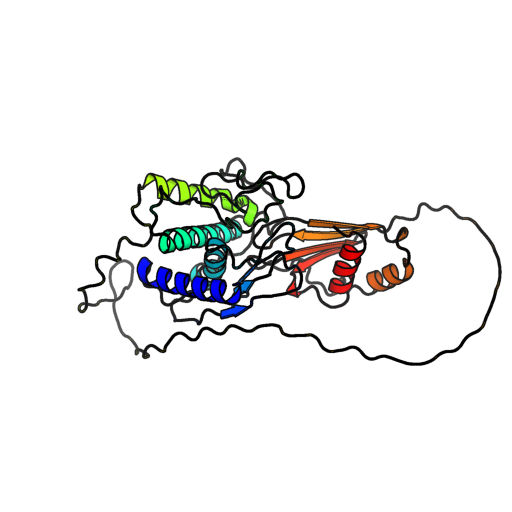S A O 1
ATOM 2723 N N . LYS A 1 359 ? 13.882 6.272 -18.006 1.00 89.19 359 LYS A N 1
ATOM 2724 C CA . LYS A 1 359 ? 14.534 7.519 -18.440 1.00 89.19 359 LYS A CA 1
ATOM 2725 C C . LYS A 1 359 ? 14.228 7.894 -19.896 1.00 89.19 359 LYS A C 1
ATOM 2727 O O . LYS A 1 359 ? 14.227 9.078 -20.216 1.00 89.19 359 LYS A O 1
ATOM 2732 N N . ALA A 1 360 ? 13.983 6.915 -20.766 1.00 86.31 360 ALA A N 1
ATOM 2733 C CA . ALA A 1 360 ? 13.610 7.144 -22.165 1.00 86.31 360 ALA A CA 1
ATOM 2734 C C . ALA A 1 360 ? 12.149 7.609 -22.336 1.00 86.31 360 ALA A C 1
ATOM 2736 O O . ALA A 1 360 ? 11.812 8.214 -23.352 1.00 86.31 360 ALA A O 1
ATOM 2737 N N . GLN A 1 361 ? 11.299 7.367 -21.334 1.00 76.88 361 GLN A N 1
ATOM 2738 C CA . GLN A 1 361 ? 9.949 7.919 -21.222 1.00 76.88 361 GLN A CA 1
ATOM 2739 C C . GLN A 1 361 ? 9.795 8.658 -19.881 1.00 7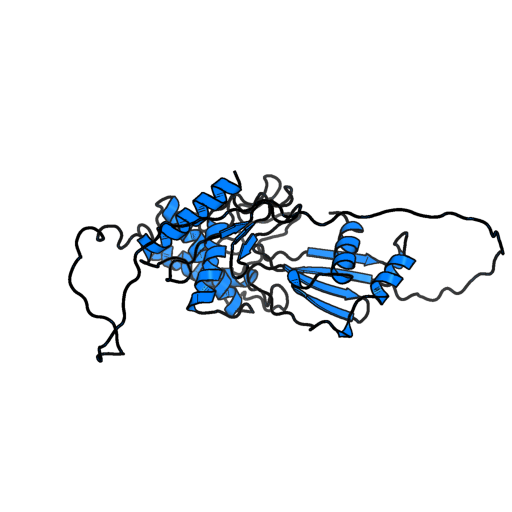6.88 361 GLN A C 1
ATOM 2741 O O . GLN A 1 361 ? 9.179 8.113 -18.958 1.00 76.88 361 GLN A O 1
ATOM 2746 N N . PRO A 1 362 ? 10.388 9.863 -19.738 1.00 59.94 362 PRO A N 1
ATOM 2747 C CA . PRO A 1 362 ? 10.159 10.690 -18.559 1.00 59.94 362 PRO A CA 1
ATOM 2748 C C . PRO A 1 362 ? 8.659 10.985 -18.419 1.00 59.94 362 PRO A C 1
ATOM 2750 O O . PRO A 1 362 ? 7.961 11.081 -19.430 1.00 59.94 362 PRO A O 1
ATOM 2753 N N . ARG A 1 363 ? 8.210 11.052 -17.159 1.00 54.88 363 ARG A N 1
ATOM 2754 C CA . ARG A 1 363 ? 6.798 11.134 -16.751 1.00 54.88 363 ARG A CA 1
ATOM 2755 C C . ARG A 1 363 ? 6.052 12.288 -17.425 1.00 54.88 363 ARG A C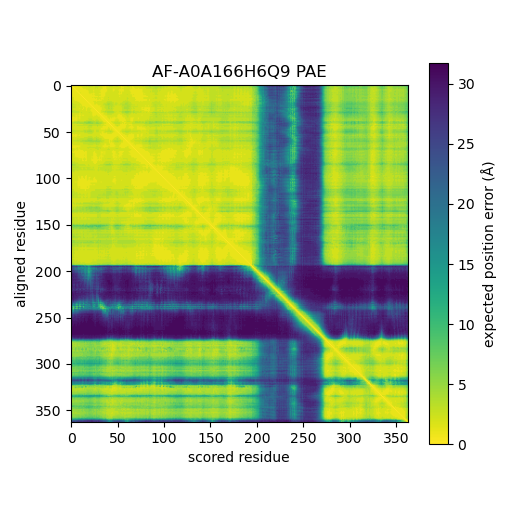 1
ATOM 2757 O O . ARG A 1 363 ? 6.648 13.387 -17.489 1.00 54.88 363 ARG A O 1
#

Sequence (363 aa):
MAIDEAYDGLGAMSAFLQEAYGRDSIDDAWLPLNATVHFGDDYDNAFWDGSRMVFGDGDGQVFRRFTVSRSVIGHELAHGITEYTANLVYRGQSGALNESVSDVFGALLEQFGAGQSATEASWLIGEGLFTDEVQGTALRSMIAPGTAYDDDVLGSDPQPGSMADYVDTEDDNGGVHINSGIPNRAFAVAATALGGGRLGTRRAGLVRRAHRRGAHRDRGLRGLRRPHRRGRGRPLRLALRGRGGGPPGLGDGGSDAAGMSALHCATAAGSIARMDVIVSRSGGFAGLRRVWRVDVEQQPDERAWRELLGSLPWDDADGDSPGRPDRFVYEIRVQTHRVRLGESELDGAWRELVDRVKKAQPR

Radius of gyration: 25.42 Å; Cα contacts (8 Å, |Δi|>4): 619; chains: 1; bounding box: 69×50×92 Å